Protein AF-A0A1T2KUX7-F1 (afdb_monomer_lite)

InterPro domains:
  IPR013651 ATP-grasp fold, RimK-type [PF08443] (97-162)

Structure (mmCIF, N/CA/C/O backbone):
data_AF-A0A1T2KUX7-F1
#
_entry.id   AF-A0A1T2KUX7-F1
#
loop_
_atom_site.group_PDB
_atom_site.id
_atom_site.type_symbol
_atom_site.label_atom_id
_atom_site.label_alt_id
_atom_site.label_comp_id
_atom_site.label_asym_id
_atom_site.label_entity_id
_atom_site.label_seq_id
_atom_site.pdbx_PDB_ins_code
_atom_site.Cartn_x
_atom_site.Cartn_y
_atom_site.Cartn_z
_atom_site.occupancy
_atom_site.B_iso_or_equiv
_atom_site.auth_seq_id
_atom_site.auth_comp_id
_atom_site.auth_asym_id
_atom_site.auth_atom_id
_atom_site.pdbx_PDB_model_num
ATOM 1 N N . MET A 1 1 ? -21.093 19.894 3.435 1.00 68.00 1 MET A N 1
ATOM 2 C CA . MET A 1 1 ? -22.045 18.766 3.370 1.00 68.00 1 MET A CA 1
ATOM 3 C C . MET A 1 1 ? -22.660 18.600 4.750 1.00 68.00 1 MET A C 1
ATOM 5 O O . MET A 1 1 ? -21.937 18.786 5.720 1.00 68.00 1 MET A O 1
ATOM 9 N N . LEU A 1 2 ? -23.963 18.332 4.843 1.00 80.50 2 LEU A N 1
ATOM 10 C CA . LEU A 1 2 ? -24.626 17.950 6.093 1.00 80.50 2 LEU A CA 1
ATOM 11 C C . LEU A 1 2 ? -24.967 16.465 5.979 1.00 80.50 2 LEU A C 1
ATOM 13 O O . LEU A 1 2 ? -25.582 16.066 4.994 1.00 80.50 2 LEU A O 1
ATOM 17 N N . GLU A 1 3 ? -24.554 15.663 6.953 1.00 81.44 3 GLU A N 1
ATOM 18 C CA . GLU A 1 3 ? -24.745 14.212 6.943 1.00 81.44 3 GLU A CA 1
ATOM 19 C C . GLU A 1 3 ? -25.231 13.706 8.304 1.00 81.44 3 GLU A C 1
ATOM 21 O O . GLU A 1 3 ? -25.057 14.363 9.334 1.00 81.44 3 GLU A O 1
ATOM 26 N N . LYS A 1 4 ? -25.875 12.536 8.306 1.00 83.00 4 LYS A N 1
ATOM 27 C CA . LYS A 1 4 ? -26.352 11.894 9.532 1.00 83.00 4 LYS A CA 1
ATOM 28 C C . LYS A 1 4 ? -25.163 11.310 10.296 1.00 83.00 4 LYS A C 1
ATOM 30 O O . LYS A 1 4 ? -24.374 10.564 9.727 1.00 83.00 4 LYS A O 1
ATOM 35 N N . HIS A 1 5 ? -25.079 11.590 11.596 1.00 84.50 5 HIS A N 1
ATOM 36 C CA . HIS A 1 5 ? -24.081 10.960 12.458 1.00 84.50 5 HIS A CA 1
ATOM 37 C C . HIS A 1 5 ? -24.360 9.456 12.612 1.00 84.50 5 HIS A C 1
ATOM 39 O O . HIS A 1 5 ? -25.497 9.059 12.886 1.00 84.50 5 HIS A O 1
ATOM 45 N N . PHE A 1 6 ? -23.324 8.632 12.448 1.00 87.62 6 PHE A N 1
ATOM 46 C CA . PHE A 1 6 ? -23.374 7.187 12.656 1.00 87.62 6 PHE A CA 1
ATOM 47 C C . PHE A 1 6 ? -22.297 6.781 13.660 1.00 87.62 6 PHE A C 1
ATOM 49 O O . PHE A 1 6 ? -21.118 7.082 13.473 1.00 87.62 6 PHE A O 1
ATOM 56 N N . GLU A 1 7 ? -22.707 6.097 14.725 1.00 86.94 7 GLU A N 1
ATOM 57 C CA . GLU A 1 7 ? -21.797 5.633 15.768 1.00 86.94 7 GLU A CA 1
ATOM 58 C C . GLU A 1 7 ? -21.085 4.343 15.350 1.00 86.94 7 GLU A C 1
ATOM 60 O O . GLU A 1 7 ? -21.716 3.354 14.970 1.00 86.94 7 GLU A O 1
ATOM 65 N N . GLY A 1 8 ? -19.760 4.327 15.476 1.00 89.56 8 GLY A N 1
ATOM 66 C CA . GLY A 1 8 ? -18.944 3.148 15.219 1.00 89.56 8 GLY A CA 1
ATOM 67 C C . GLY A 1 8 ? -17.465 3.485 15.089 1.00 89.56 8 GLY A C 1
ATOM 68 O O . GLY A 1 8 ? -17.042 4.627 15.272 1.00 89.56 8 GLY A O 1
ATOM 69 N N . ILE A 1 9 ? -16.679 2.468 14.763 1.00 90.19 9 ILE A N 1
ATOM 70 C CA . ILE A 1 9 ? -15.256 2.580 14.469 1.00 90.19 9 ILE A CA 1
ATOM 71 C C . ILE A 1 9 ? -15.096 2.758 12.958 1.00 90.19 9 ILE A C 1
ATOM 73 O O . ILE A 1 9 ? -15.784 2.118 12.163 1.00 90.19 9 ILE A O 1
ATOM 77 N N . SER A 1 10 ? -14.191 3.652 12.558 1.00 92.62 10 SER A N 1
ATOM 78 C CA . SER A 1 10 ? -13.888 3.896 11.149 1.00 92.62 10 SER A CA 1
ATOM 79 C C . SER A 1 10 ? -12.835 2.907 10.652 1.00 92.62 10 SER A C 1
ATOM 81 O O . SER A 1 10 ? -11.723 2.836 11.184 1.00 92.62 10 SER A O 1
ATOM 83 N N . TYR A 1 11 ? -13.170 2.180 9.594 1.00 95.19 11 TYR A N 1
ATOM 84 C CA . TYR A 1 11 ? -12.281 1.278 8.877 1.00 95.19 11 TYR A CA 1
ATOM 85 C C . TYR A 1 11 ? -12.141 1.736 7.430 1.00 95.19 11 TYR A C 1
ATOM 87 O O . TYR A 1 11 ? -13.099 2.202 6.822 1.00 95.19 11 TYR A O 1
ATOM 95 N N . ARG A 1 12 ? -10.949 1.563 6.860 1.00 94.94 12 ARG A N 1
ATOM 96 C CA . ARG A 1 12 ? -10.700 1.702 5.424 1.00 94.94 12 ARG A CA 1
ATOM 97 C C . ARG A 1 12 ? -10.407 0.332 4.837 1.00 94.94 12 ARG A C 1
ATOM 99 O O . ARG A 1 12 ? -9.369 -0.254 5.151 1.00 94.94 12 ARG A O 1
ATOM 106 N N . LEU A 1 13 ? -11.309 -0.145 3.989 1.00 96.00 13 LEU A N 1
ATOM 107 C CA . LEU A 1 13 ? -11.164 -1.366 3.208 1.00 96.00 13 LEU A CA 1
ATOM 108 C C . LEU A 1 13 ? -10.647 -0.978 1.822 1.00 96.00 13 LEU A C 1
ATOM 110 O O . LEU A 1 13 ? -11.320 -0.276 1.073 1.00 96.00 13 LEU A O 1
ATOM 114 N N . THR A 1 14 ? -9.430 -1.394 1.487 1.00 94.00 14 THR A N 1
ATOM 115 C CA . THR A 1 14 ? -8.838 -1.161 0.168 1.00 94.00 14 THR A CA 1
ATOM 116 C C . THR A 1 14 ? -9.080 -2.373 -0.710 1.00 94.00 14 THR A C 1
ATOM 118 O O . THR A 1 14 ? -8.559 -3.453 -0.425 1.00 94.00 14 THR A O 1
ATOM 121 N N . VAL A 1 15 ? -9.836 -2.180 -1.782 1.00 93.44 15 VAL A N 1
ATOM 122 C CA . VAL A 1 15 ? -10.096 -3.185 -2.812 1.00 93.44 15 VAL A CA 1
ATOM 123 C C . VAL A 1 15 ? -9.183 -2.924 -4.003 1.00 93.44 15 VAL A C 1
ATOM 125 O O . VAL A 1 15 ? -8.968 -1.771 -4.375 1.00 93.44 15 VAL A O 1
ATOM 128 N N . CYS A 1 16 ? -8.641 -3.989 -4.585 1.00 89.75 16 CYS A N 1
ATOM 129 C CA . CYS A 1 16 ? -7.943 -3.962 -5.863 1.00 89.75 16 CYS A CA 1
ATOM 130 C C . CYS A 1 16 ? -8.326 -5.200 -6.679 1.00 89.75 16 CYS A C 1
ATOM 132 O O . CYS A 1 16 ? -8.304 -6.308 -6.144 1.00 89.75 16 CYS A O 1
ATOM 134 N N . ASN A 1 17 ? -8.677 -5.013 -7.953 1.00 87.75 17 ASN A N 1
ATOM 135 C CA . ASN A 1 17 ? -9.047 -6.068 -8.899 1.00 87.75 17 ASN A CA 1
ATOM 136 C C . ASN A 1 17 ? -10.089 -7.050 -8.337 1.00 87.75 17 ASN A C 1
ATOM 138 O O . ASN A 1 17 ? -9.973 -8.262 -8.492 1.00 87.75 17 ASN A O 1
ATOM 142 N N . GLY A 1 18 ? -11.109 -6.522 -7.653 1.00 90.25 18 GLY A N 1
ATOM 143 C CA . GLY A 1 18 ? -12.186 -7.333 -7.077 1.00 90.25 18 GLY A CA 1
ATOM 144 C C . GLY A 1 18 ? -11.818 -8.095 -5.799 1.00 90.25 18 GLY A C 1
ATOM 145 O O . GLY A 1 18 ? -12.639 -8.856 -5.300 1.00 90.25 18 GLY A O 1
ATOM 146 N N . GLU A 1 19 ? -10.633 -7.873 -5.227 1.00 91.25 19 GLU A N 1
ATOM 147 C CA . GLU A 1 19 ? -10.197 -8.491 -3.972 1.00 91.25 19 GLU A CA 1
ATOM 148 C C . GLU A 1 19 ? -9.914 -7.449 -2.888 1.00 91.25 19 GLU A C 1
ATOM 150 O O . GLU A 1 19 ? -9.452 -6.339 -3.157 1.00 91.25 19 GLU A O 1
ATOM 155 N N . LEU A 1 20 ? -10.109 -7.823 -1.622 1.00 92.56 20 LEU A N 1
ATOM 156 C CA . LEU A 1 20 ? -9.685 -6.999 -0.491 1.00 92.56 20 LEU A CA 1
ATOM 157 C C . LEU A 1 20 ? -8.162 -7.078 -0.318 1.00 92.56 20 LEU A C 1
ATOM 159 O O . LEU A 1 20 ? -7.624 -8.058 0.198 1.00 92.56 20 LEU A O 1
ATOM 163 N N . ALA A 1 21 ? -7.462 -6.018 -0.712 1.00 89.50 21 ALA A N 1
ATOM 164 C CA . ALA A 1 21 ? -6.008 -5.917 -0.629 1.00 89.50 21 ALA A CA 1
ATOM 165 C C . ALA A 1 21 ? -5.515 -5.539 0.778 1.00 89.50 21 ALA A C 1
ATOM 167 O O . ALA A 1 21 ? -4.432 -5.954 1.210 1.00 89.50 21 ALA A O 1
ATOM 168 N N . ASN A 1 22 ? -6.277 -4.710 1.496 1.00 90.25 22 ASN A N 1
ATOM 169 C CA . ASN A 1 22 ? -5.909 -4.238 2.826 1.00 90.25 22 ASN A CA 1
ATOM 170 C C . ASN A 1 22 ? -7.134 -3.785 3.621 1.00 90.25 22 ASN A C 1
ATOM 172 O O . ASN A 1 22 ? -8.100 -3.293 3.048 1.00 90.25 22 ASN A O 1
ATOM 176 N N . CYS A 1 23 ? -7.054 -3.866 4.945 1.00 93.38 23 CYS A N 1
ATOM 177 C CA . CYS A 1 23 ? -8.016 -3.230 5.831 1.00 93.38 23 CYS A CA 1
ATOM 178 C C . CYS A 1 23 ? -7.283 -2.564 6.987 1.00 93.38 23 CYS A C 1
ATOM 180 O O . CYS A 1 23 ? -6.384 -3.151 7.599 1.00 93.38 23 CYS A O 1
ATOM 182 N N . THR A 1 24 ? -7.659 -1.327 7.282 1.00 92.50 24 THR A N 1
ATOM 183 C CA . THR A 1 24 ? -7.087 -0.577 8.396 1.00 92.50 24 THR A CA 1
ATOM 184 C C . THR A 1 24 ? -8.167 0.032 9.260 1.00 92.50 24 THR A C 1
ATOM 186 O O . THR A 1 24 ? -9.054 0.705 8.744 1.00 92.50 24 THR A O 1
ATOM 189 N N . MET A 1 25 ? -8.039 -0.140 10.566 1.00 92.62 25 MET A N 1
ATOM 190 C CA . MET A 1 25 ? -8.823 0.553 11.577 1.00 92.62 25 MET A CA 1
ATOM 191 C C . MET A 1 25 ? -8.187 1.913 11.880 1.00 92.62 25 MET A C 1
ATOM 193 O O . MET A 1 25 ? -6.975 1.995 12.108 1.00 92.62 25 MET A O 1
ATOM 197 N N . LYS A 1 26 ? -8.988 2.979 11.889 1.00 88.69 26 LYS A N 1
ATOM 198 C CA . LYS A 1 26 ? -8.564 4.331 12.271 1.00 88.69 26 LYS A CA 1
ATOM 199 C C . LYS A 1 26 ? -9.035 4.605 13.697 1.00 88.69 26 LYS A C 1
ATOM 201 O O . LYS A 1 26 ? -10.231 4.747 13.942 1.00 88.69 26 LYS A O 1
ATOM 206 N N . LEU A 1 27 ? -8.091 4.695 14.625 1.00 84.69 27 LEU A N 1
ATOM 207 C CA . LEU A 1 27 ? -8.357 5.090 16.004 1.00 84.69 27 LEU A CA 1
ATOM 208 C C . LEU A 1 27 ? -8.040 6.577 16.196 1.00 84.69 27 LEU A C 1
ATOM 210 O O . LEU A 1 27 ? -7.062 7.075 15.623 1.00 84.69 27 LEU A O 1
ATOM 214 N N . PRO A 1 28 ? -8.823 7.296 17.019 1.00 86.75 28 PRO A N 1
ATOM 215 C CA . PRO A 1 28 ? -8.430 8.624 17.469 1.00 86.75 28 PRO A CA 1
ATOM 216 C C . PRO A 1 28 ? -7.136 8.557 18.282 1.00 86.75 28 PRO A C 1
ATOM 218 O O . PRO A 1 28 ? -6.696 7.484 18.694 1.00 86.75 28 PRO A O 1
ATOM 221 N N . ALA A 1 29 ? -6.510 9.707 18.517 1.00 87.94 29 ALA A N 1
ATOM 222 C CA . ALA A 1 29 ? -5.417 9.773 19.479 1.00 87.94 29 ALA A CA 1
ATOM 223 C C . ALA A 1 29 ? -5.924 9.345 20.860 1.00 87.94 29 ALA A C 1
ATOM 225 O O . ALA A 1 29 ? -7.016 9.740 21.276 1.00 87.94 29 ALA A O 1
ATOM 226 N N . GLY A 1 30 ? -5.141 8.534 21.559 1.00 90.00 30 GLY A N 1
ATOM 227 C CA . GLY A 1 30 ? -5.543 7.935 22.822 1.00 90.00 30 GLY A CA 1
ATOM 228 C C . GLY A 1 30 ? -4.556 6.879 23.294 1.00 90.00 30 GLY A C 1
ATOM 229 O O . GLY A 1 30 ? -3.625 6.516 22.570 1.00 90.00 30 GLY A O 1
ATOM 230 N N . VAL A 1 31 ? -4.797 6.382 24.500 1.00 91.62 31 VAL A N 1
ATOM 231 C CA . VAL A 1 31 ? -3.933 5.420 25.190 1.00 91.62 31 VAL A CA 1
ATOM 232 C C . VAL A 1 31 ? -4.693 4.139 25.500 1.00 91.62 31 VAL A C 1
ATOM 234 O O . VAL A 1 31 ? -5.894 4.178 25.750 1.00 91.62 31 VAL A O 1
ATOM 237 N N . THR A 1 32 ? -3.997 3.006 25.502 1.00 91.69 32 THR A N 1
ATOM 238 C CA . THR A 1 32 ? -4.561 1.726 25.949 1.00 91.69 32 THR A CA 1
ATOM 239 C C . THR A 1 32 ? -4.123 1.470 27.383 1.00 91.69 32 THR A C 1
ATOM 241 O O . THR A 1 32 ? -2.936 1.584 27.688 1.00 91.69 32 THR A O 1
ATOM 244 N N . GLY A 1 33 ? -5.074 1.146 28.256 1.00 94.44 33 GLY A N 1
ATOM 245 C CA . GLY A 1 33 ? -4.801 0.790 29.640 1.00 94.44 33 GLY A CA 1
ATOM 246 C C . GLY A 1 33 ? -3.945 -0.462 29.753 1.00 94.44 33 GLY A C 1
ATOM 247 O O . GLY A 1 33 ? -4.096 -1.418 28.994 1.00 94.44 33 GLY A O 1
ATOM 248 N N . ASP A 1 34 ? -3.057 -0.471 30.735 1.00 95.12 34 ASP A N 1
ATOM 249 C CA . ASP A 1 34 ? -2.269 -1.642 31.113 1.00 95.12 34 ASP A CA 1
ATOM 250 C C . ASP A 1 34 ? -2.604 -2.143 32.528 1.00 95.12 34 ASP A C 1
ATOM 252 O O . ASP A 1 34 ? -1.944 -3.051 33.043 1.00 95.12 34 ASP A O 1
ATOM 256 N N . GLY A 1 35 ? -3.634 -1.555 33.152 1.00 95.69 35 GLY A N 1
ATOM 257 C CA . GLY A 1 35 ? -4.072 -1.839 34.517 1.00 95.69 35 GLY A CA 1
ATOM 258 C C . GLY A 1 35 ? -3.114 -1.352 35.608 1.00 95.69 35 GLY A C 1
ATOM 259 O O . GLY A 1 35 ? -3.298 -1.719 36.767 1.00 95.69 35 GLY A O 1
ATOM 260 N N . LYS A 1 36 ? -2.070 -0.582 35.269 1.00 96.56 36 LYS A N 1
ATOM 261 C CA . LYS A 1 36 ? -1.016 -0.171 36.214 1.00 96.56 36 LYS A CA 1
ATOM 262 C C . LYS A 1 36 ? -0.751 1.327 36.205 1.00 96.56 36 LYS A C 1
ATOM 264 O O . LYS A 1 36 ? -0.558 1.908 37.271 1.00 96.56 36 LYS A O 1
ATOM 269 N N . HIS A 1 37 ? -0.708 1.940 35.029 1.00 97.88 37 HIS A N 1
ATOM 270 C CA . HIS A 1 37 ? -0.352 3.344 34.869 1.00 97.88 37 HIS A CA 1
ATOM 271 C C . HIS A 1 37 ? -1.587 4.235 34.746 1.00 97.88 37 HIS A C 1
ATOM 273 O O . HIS A 1 37 ? -2.611 3.849 34.178 1.00 97.88 37 HIS A O 1
ATOM 279 N N . THR A 1 38 ? -1.474 5.467 35.243 1.00 97.94 38 THR A N 1
ATOM 280 C CA . THR A 1 38 ? -2.506 6.483 35.018 1.00 97.94 38 THR A CA 1
ATOM 281 C C . THR A 1 38 ? -2.535 6.912 33.553 1.00 97.94 38 THR A C 1
ATOM 283 O O . THR A 1 38 ? -1.534 6.804 32.840 1.00 97.94 38 THR A O 1
ATOM 286 N N . ILE A 1 39 ? -3.649 7.481 33.093 1.00 96.00 39 ILE A N 1
ATOM 287 C CA . ILE A 1 39 ? -3.762 8.037 31.733 1.00 96.00 39 ILE A CA 1
ATOM 288 C C . ILE A 1 39 ? -2.631 9.037 31.450 1.00 96.00 39 ILE A C 1
ATOM 290 O O . ILE A 1 39 ? -2.014 8.989 30.387 1.00 96.00 39 ILE A O 1
ATOM 294 N N . ARG A 1 40 ? -2.293 9.903 32.412 1.00 96.19 40 ARG A N 1
ATOM 295 C CA . ARG A 1 40 ? -1.162 10.840 32.312 1.00 96.19 40 ARG A CA 1
ATOM 296 C C . ARG A 1 40 ? 0.173 10.132 32.087 1.00 96.19 40 ARG A C 1
ATOM 298 O O . ARG A 1 40 ? 0.967 10.584 31.262 1.00 96.19 40 ARG A O 1
ATOM 305 N N . GLN A 1 41 ? 0.422 9.043 32.808 1.00 96.19 41 GLN A N 1
ATOM 306 C CA . GLN A 1 41 ? 1.640 8.247 32.660 1.00 96.19 41 GLN A CA 1
ATOM 307 C C . GLN A 1 41 ? 1.673 7.522 31.310 1.00 96.19 41 GLN A C 1
ATOM 309 O O . GLN A 1 41 ? 2.692 7.579 30.626 1.00 96.19 41 GLN A O 1
ATOM 314 N N . LEU A 1 42 ? 0.557 6.926 30.880 1.00 94.44 42 LEU A N 1
ATOM 315 C CA . LEU A 1 42 ? 0.437 6.273 29.573 1.00 94.44 42 LEU A CA 1
ATOM 316 C C . LEU A 1 42 ? 0.701 7.253 28.420 1.00 94.44 42 LEU A C 1
ATOM 318 O O . LEU A 1 42 ? 1.437 6.926 27.491 1.00 94.44 42 LEU A O 1
ATOM 322 N N . VAL A 1 43 ? 0.179 8.482 28.506 1.00 92.00 43 VAL A N 1
ATOM 323 C CA . VAL A 1 43 ? 0.449 9.539 27.514 1.00 92.00 43 VAL A CA 1
ATOM 324 C C . VAL A 1 43 ? 1.937 9.893 27.473 1.00 92.00 43 VAL A C 1
ATOM 326 O O . VAL A 1 43 ? 2.503 10.054 26.392 1.00 92.00 43 VAL A O 1
ATOM 329 N N . ALA A 1 44 ? 2.595 9.999 28.631 1.00 90.25 44 ALA A N 1
ATOM 330 C CA . ALA A 1 44 ? 4.028 10.282 28.694 1.00 90.25 44 ALA A CA 1
ATOM 331 C C . ALA A 1 44 ? 4.872 9.142 28.096 1.00 90.25 44 ALA A C 1
ATOM 333 O O . ALA A 1 44 ? 5.824 9.411 27.361 1.00 90.25 44 ALA A O 1
ATOM 334 N N . LEU A 1 45 ? 4.508 7.884 28.367 1.00 89.50 45 LEU A N 1
ATOM 335 C CA . LEU A 1 45 ? 5.161 6.704 27.792 1.00 89.50 45 LEU A CA 1
ATOM 336 C C . LEU A 1 45 ? 5.053 6.699 26.264 1.00 89.50 45 LEU A C 1
ATOM 338 O O . LEU A 1 45 ? 6.071 6.595 25.579 1.00 89.50 45 LEU A O 1
ATOM 342 N N . GLU A 1 46 ? 3.848 6.903 25.734 1.00 85.19 46 GLU A N 1
ATOM 343 C CA . GLU A 1 46 ? 3.609 6.956 24.292 1.00 85.19 46 GLU A CA 1
ATOM 344 C C . GLU A 1 46 ? 4.376 8.103 23.617 1.00 85.19 46 GLU A C 1
ATOM 346 O O . GLU A 1 46 ? 4.965 7.934 22.546 1.00 85.19 46 GLU A O 1
ATOM 351 N N . ARG A 1 47 ? 4.425 9.274 24.261 1.00 83.06 47 ARG A N 1
ATOM 352 C CA . ARG A 1 47 ? 5.171 10.431 23.757 1.00 83.06 47 ARG A CA 1
ATOM 353 C C . ARG A 1 47 ? 6.672 10.153 23.675 1.00 83.06 47 ARG A C 1
ATOM 355 O O . ARG A 1 47 ? 7.298 10.487 22.668 1.00 83.06 47 ARG A O 1
ATOM 362 N N . ASN A 1 48 ? 7.236 9.533 24.710 1.00 83.25 48 ASN A N 1
ATOM 363 C CA . ASN A 1 48 ? 8.650 9.161 24.745 1.00 83.25 48 ASN A CA 1
ATOM 364 C C . ASN A 1 48 ? 8.983 8.132 23.657 1.00 83.25 48 ASN A C 1
ATOM 366 O O . ASN A 1 48 ? 9.995 8.261 22.967 1.00 83.25 48 ASN A O 1
ATOM 370 N N . GLU A 1 49 ? 8.119 7.136 23.458 1.00 79.12 49 GLU A N 1
ATOM 371 C CA . GLU A 1 49 ? 8.288 6.134 22.404 1.00 79.12 49 GLU A CA 1
ATOM 372 C C . GLU A 1 49 ? 8.240 6.763 21.002 1.00 79.12 49 GLU A C 1
ATOM 374 O O . GLU A 1 49 ? 9.090 6.475 20.151 1.00 79.12 49 GLU A O 1
ATOM 379 N N . ALA A 1 50 ? 7.294 7.676 20.767 1.00 72.75 50 ALA A N 1
ATOM 380 C CA . ALA A 1 50 ? 7.176 8.397 19.504 1.00 72.75 50 ALA A CA 1
ATOM 381 C C . ALA A 1 50 ? 8.416 9.261 19.211 1.00 72.75 50 ALA A C 1
ATOM 383 O O . ALA A 1 50 ? 8.892 9.285 18.077 1.00 72.75 50 ALA A O 1
ATOM 384 N N . GLN A 1 51 ? 8.975 9.922 20.229 1.00 72.81 51 GLN A N 1
ATOM 385 C CA . GLN A 1 51 ? 10.158 10.777 20.093 1.00 72.81 51 GLN A CA 1
ATOM 386 C C . GLN A 1 51 ? 11.450 9.980 19.832 1.00 72.81 51 GLN A C 1
ATOM 388 O O . GLN A 1 51 ? 12.333 10.451 19.114 1.00 72.81 51 GLN A O 1
ATOM 393 N N . ASN A 1 52 ? 11.553 8.756 20.356 1.00 69.31 52 ASN A N 1
ATOM 394 C CA . ASN A 1 52 ? 12.712 7.882 20.149 1.00 69.31 52 ASN A CA 1
ATOM 395 C C . ASN A 1 52 ? 12.732 7.215 18.761 1.00 69.31 52 ASN A C 1
ATOM 397 O O . ASN A 1 52 ? 13.795 6.835 18.259 1.00 69.31 52 ASN A O 1
ATOM 401 N N . ASN A 1 53 ? 11.580 7.104 18.097 1.00 66.12 53 ASN A N 1
ATOM 402 C CA . ASN A 1 53 ? 11.469 6.515 16.767 1.00 66.12 53 ASN A CA 1
ATOM 403 C C . ASN A 1 53 ? 11.862 7.512 15.656 1.00 66.12 53 ASN A C 1
ATOM 405 O O . ASN A 1 53 ? 11.016 8.039 14.935 1.00 66.12 53 ASN A O 1
ATOM 409 N N . LYS A 1 54 ? 13.176 7.685 15.427 1.00 49.75 54 LYS A N 1
ATOM 410 C CA . LYS A 1 54 ? 13.767 8.509 14.338 1.00 49.75 54 LYS A CA 1
ATOM 411 C C . LYS A 1 54 ? 13.287 8.163 12.911 1.00 49.75 54 LYS A C 1
ATOM 413 O O . LYS A 1 54 ? 13.548 8.915 11.984 1.00 49.75 54 LYS A O 1
ATOM 418 N N . ARG A 1 55 ? 12.606 7.027 12.707 1.00 51.00 55 ARG A N 1
ATOM 419 C CA . ARG A 1 55 ? 12.057 6.590 11.404 1.00 51.00 55 ARG A CA 1
ATOM 420 C C . ARG A 1 55 ? 10.670 7.151 11.086 1.00 51.00 55 ARG A C 1
ATOM 422 O O . ARG A 1 55 ? 10.219 7.017 9.951 1.00 51.00 55 ARG A O 1
ATOM 429 N N . LEU A 1 56 ? 9.994 7.783 12.043 1.00 48.72 56 LEU A N 1
ATOM 430 C CA . LEU A 1 56 ? 8.722 8.467 11.813 1.00 48.72 56 LEU A CA 1
ATOM 431 C C . LEU A 1 56 ? 8.975 9.888 11.283 1.00 48.72 56 LEU A C 1
ATOM 433 O O . LEU A 1 56 ? 8.515 10.863 11.862 1.00 48.72 56 LEU A O 1
ATOM 437 N N . HIS A 1 57 ? 9.664 10.016 10.144 1.00 41.84 57 HIS A N 1
ATOM 438 C CA . HIS A 1 57 ? 9.671 11.247 9.338 1.00 41.84 57 HIS A CA 1
ATOM 439 C C . HIS A 1 57 ? 8.316 11.449 8.626 1.00 41.84 57 HIS A C 1
ATOM 441 O O . HIS A 1 57 ? 8.256 11.758 7.440 1.00 41.84 57 HIS A O 1
ATOM 447 N N . ALA A 1 58 ? 7.206 11.228 9.334 1.00 44.19 58 ALA A N 1
ATOM 448 C CA . ALA A 1 58 ? 5.917 11.736 8.898 1.00 44.19 58 ALA A CA 1
ATOM 449 C C . ALA A 1 58 ? 5.874 13.217 9.310 1.00 44.19 58 ALA A C 1
ATOM 451 O O . ALA A 1 58 ? 6.111 13.498 10.488 1.00 44.19 58 ALA A O 1
ATOM 452 N N . PRO A 1 59 ? 5.614 14.158 8.386 1.00 43.25 59 PRO A N 1
ATOM 453 C CA . PRO A 1 59 ? 5.464 15.558 8.750 1.00 43.25 59 PRO A CA 1
ATOM 454 C C . PRO A 1 59 ? 4.379 15.676 9.831 1.00 43.25 59 PRO A C 1
ATOM 456 O O . PRO A 1 59 ? 3.293 15.120 9.677 1.00 43.25 59 PRO A O 1
ATOM 459 N N . GLU A 1 60 ? 4.707 16.347 10.937 1.00 50.34 60 GLU A N 1
ATOM 460 C CA . GLU A 1 60 ? 3.753 16.870 11.928 1.00 50.34 60 GLU A CA 1
ATOM 461 C C . GLU A 1 60 ? 2.701 15.885 12.467 1.00 50.34 60 GLU A C 1
ATOM 463 O O . GLU A 1 60 ? 1.513 16.199 12.568 1.00 50.34 60 GLU A O 1
ATOM 468 N N . ARG A 1 61 ? 3.105 14.681 12.886 1.00 56.31 61 ARG A N 1
ATOM 469 C CA . ARG A 1 61 ? 2.217 13.885 13.744 1.00 56.31 61 ARG A CA 1
ATOM 470 C C . ARG A 1 61 ? 2.138 14.568 15.111 1.00 56.31 61 ARG A C 1
ATOM 472 O O . ARG A 1 61 ? 3.108 14.536 15.868 1.00 56.31 61 ARG A O 1
ATOM 479 N N . GLN A 1 62 ? 1.010 15.209 15.419 1.00 63.28 62 GLN A N 1
ATOM 480 C CA . GLN A 1 62 ? 0.793 15.802 16.736 1.00 63.28 62 GLN A CA 1
ATOM 481 C C . GLN A 1 62 ? 0.886 14.693 17.789 1.00 63.28 62 GLN A C 1
ATOM 483 O O . GLN A 1 62 ? 0.172 13.691 17.723 1.00 63.28 62 GLN A O 1
ATOM 488 N N . LEU A 1 63 ? 1.822 14.844 18.727 1.00 73.06 63 LEU A N 1
ATOM 489 C CA . LEU A 1 63 ? 1.990 13.899 19.825 1.00 73.06 63 LEU A CA 1
ATOM 490 C C . LEU A 1 63 ? 0.743 13.934 20.706 1.00 73.06 63 LEU A C 1
ATOM 492 O O . LEU A 1 63 ? 0.187 15.004 20.956 1.00 73.06 63 LEU A O 1
ATOM 496 N N . VAL A 1 64 ? 0.331 12.765 21.195 1.00 78.94 64 VAL A N 1
ATOM 497 C CA . VAL A 1 64 ? -0.798 12.657 22.118 1.00 78.94 64 VAL A CA 1
ATOM 498 C C . VAL A 1 64 ? -0.530 13.534 23.344 1.00 78.94 64 VAL A C 1
ATOM 500 O O . VAL A 1 64 ? 0.551 13.500 23.937 1.00 78.94 64 VAL A O 1
ATOM 503 N N . SER A 1 65 ? -1.512 14.352 23.711 1.00 85.44 65 SER A N 1
ATOM 504 C CA . SER A 1 65 ? -1.443 15.258 24.855 1.00 85.44 65 SER A CA 1
ATOM 505 C C . SER A 1 65 ? -2.789 15.338 25.558 1.00 85.44 65 SER A C 1
ATOM 507 O O . SER A 1 65 ? -3.834 15.192 24.929 1.00 85.44 65 SER A O 1
ATOM 509 N N . ILE A 1 66 ? -2.754 15.621 26.859 1.00 89.38 66 ILE A N 1
ATOM 510 C CA . ILE A 1 66 ? -3.951 15.928 27.639 1.00 89.38 66 ILE A CA 1
ATOM 511 C C . ILE A 1 66 ? -4.178 17.437 27.537 1.00 89.38 66 ILE A C 1
ATOM 513 O O . ILE A 1 66 ? -3.521 18.209 28.230 1.00 89.38 66 ILE A O 1
ATOM 517 N N . ASP A 1 67 ? -5.048 17.843 26.617 1.00 90.25 67 ASP A N 1
ATOM 518 C CA . ASP A 1 67 ? -5.516 19.221 26.461 1.00 90.25 67 ASP A CA 1
ATOM 519 C C . ASP A 1 67 ? -6.999 19.351 26.839 1.00 90.25 67 ASP A C 1
ATOM 521 O O . ASP A 1 67 ? -7.623 18.393 27.295 1.00 90.25 67 ASP A O 1
ATOM 525 N N . THR A 1 68 ? -7.584 20.536 26.661 1.00 92.38 68 THR A N 1
ATOM 526 C CA . THR A 1 68 ? -8.975 20.816 27.052 1.00 92.38 68 THR A CA 1
ATOM 527 C C . THR A 1 68 ? -9.986 19.867 26.397 1.00 92.38 68 THR A C 1
ATOM 529 O O . THR A 1 68 ? -10.985 19.503 27.019 1.00 92.38 68 THR A O 1
ATOM 532 N N . GLU A 1 69 ? -9.732 19.429 25.159 1.00 91.25 69 GLU A N 1
ATOM 533 C CA . GLU A 1 69 ? -10.582 18.444 24.481 1.00 91.25 69 GLU A CA 1
ATOM 534 C C . GLU A 1 69 ? -10.477 17.081 25.172 1.00 91.25 69 GLU A C 1
ATOM 536 O O . GLU A 1 69 ? -11.500 16.484 25.514 1.00 91.25 69 GLU A O 1
ATOM 541 N N . ALA A 1 70 ? -9.252 16.618 25.434 1.00 91.44 70 ALA A N 1
ATOM 542 C CA . ALA A 1 70 ? -9.008 15.368 26.143 1.00 91.44 70 ALA A CA 1
ATOM 543 C C . ALA A 1 70 ? -9.656 15.373 27.536 1.00 91.44 70 ALA A C 1
ATOM 545 O O . ALA A 1 70 ? -10.326 14.412 27.906 1.00 91.44 70 ALA A O 1
ATOM 546 N N . GLU A 1 71 ? -9.535 16.466 28.292 1.00 93.56 71 GLU A N 1
ATOM 547 C CA . GLU A 1 71 ? -10.178 16.612 29.603 1.00 93.56 71 GLU A CA 1
ATOM 548 C C . GLU A 1 71 ? -11.706 16.523 29.521 1.00 93.56 71 GLU A C 1
ATOM 550 O O . GLU A 1 71 ? -12.331 15.871 30.362 1.00 93.56 71 GLU A O 1
ATOM 555 N N . GLY A 1 72 ? -12.319 17.129 28.500 1.00 92.81 72 GLY A N 1
ATOM 556 C CA . GLY A 1 72 ? -13.757 17.014 28.250 1.00 92.81 72 GLY A CA 1
ATOM 557 C C . GLY A 1 72 ? -14.179 15.577 27.925 1.00 92.81 72 GLY A C 1
ATOM 558 O O . GLY A 1 72 ? -15.151 15.065 28.485 1.00 92.81 72 GLY A O 1
ATOM 559 N N . ILE A 1 73 ? -13.409 14.898 27.074 1.00 92.00 73 ILE A N 1
ATOM 560 C CA . ILE A 1 73 ? -13.619 13.502 26.667 1.00 92.00 73 ILE A CA 1
ATOM 561 C C . ILE A 1 73 ? -13.493 12.545 27.861 1.00 92.00 73 ILE A C 1
ATOM 563 O O . ILE A 1 73 ? -14.336 11.655 28.010 1.00 92.00 73 ILE A O 1
ATOM 567 N N . LEU A 1 74 ? -12.499 12.739 28.729 1.00 94.56 74 LEU A N 1
ATOM 568 C CA . LEU A 1 74 ? -12.324 11.954 29.954 1.00 94.56 74 LEU A CA 1
ATOM 569 C C . LEU A 1 74 ? -13.480 12.187 30.928 1.00 94.56 74 LEU A C 1
ATOM 571 O O . LEU A 1 74 ? -14.108 11.227 31.377 1.00 94.56 74 LEU A O 1
ATOM 575 N N . ARG A 1 75 ? -13.843 13.452 31.168 1.00 94.81 75 ARG A N 1
ATOM 576 C CA . ARG A 1 75 ? -14.948 13.816 32.064 1.00 94.81 75 ARG A CA 1
ATOM 577 C C . ARG A 1 75 ? -16.279 13.226 31.607 1.00 94.81 75 ARG A C 1
ATOM 579 O O . ARG A 1 75 ? -17.027 12.719 32.436 1.00 94.81 75 ARG A O 1
ATOM 586 N N . SER A 1 76 ? -16.550 13.226 30.299 1.00 92.12 76 SER A N 1
ATOM 587 C CA . SER A 1 76 ? -17.762 12.612 29.730 1.00 92.12 76 SER A CA 1
ATOM 588 C C . SER A 1 76 ? -17.862 11.100 29.979 1.00 92.12 76 SER A C 1
ATOM 590 O O . SER A 1 76 ? -18.953 10.543 29.935 1.00 92.12 76 SER A O 1
ATOM 592 N N . ARG A 1 77 ? -16.731 10.445 30.272 1.00 91.44 77 ARG A N 1
ATOM 593 C CA . ARG A 1 77 ? -16.627 9.016 30.604 1.00 91.44 77 ARG A CA 1
ATOM 594 C C . ARG A 1 77 ? -16.469 8.758 32.105 1.00 91.44 77 ARG A C 1
ATOM 596 O O . ARG A 1 77 ?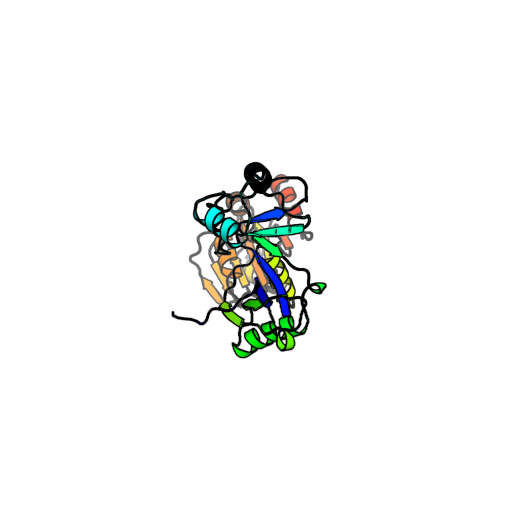 -16.221 7.623 32.492 1.00 91.44 77 ARG A O 1
ATOM 603 N N . GLY A 1 78 ? -16.572 9.790 32.946 1.00 94.69 78 GLY A N 1
ATOM 604 C CA . GLY A 1 78 ? -16.348 9.671 34.390 1.00 94.69 78 GLY A CA 1
ATOM 605 C C . GLY A 1 78 ? -14.887 9.415 34.778 1.00 94.69 78 GLY A C 1
ATOM 606 O O . GLY A 1 78 ? -14.628 8.928 35.873 1.00 94.69 78 GLY A O 1
ATOM 607 N N . LEU A 1 79 ? -13.936 9.728 33.893 1.00 95.62 79 LEU A N 1
ATOM 608 C CA . LEU A 1 79 ? -12.501 9.533 34.106 1.00 95.62 79 LEU A CA 1
ATOM 609 C C . LEU A 1 79 ? -11.785 10.871 34.337 1.00 95.62 79 LEU A C 1
ATOM 611 O O . LEU A 1 79 ? -12.252 11.936 33.923 1.00 95.62 79 LEU A O 1
ATOM 615 N N . SER A 1 80 ? -10.606 10.808 34.953 1.00 96.38 80 SER A N 1
ATOM 616 C CA . SER A 1 80 ? -9.646 11.911 35.044 1.00 96.38 80 SER A CA 1
ATOM 617 C C . SER A 1 80 ? -8.289 11.477 34.491 1.00 96.38 80 SER A C 1
ATOM 619 O O . SER A 1 80 ? -8.050 10.302 34.227 1.00 96.38 80 SER A O 1
ATOM 621 N N . SER A 1 81 ? -7.364 12.422 34.322 1.00 95.25 81 SER A N 1
ATOM 622 C CA . SER A 1 81 ? -5.994 12.112 33.886 1.00 95.25 81 SER A CA 1
ATOM 623 C C . SER A 1 81 ? -5.221 11.216 34.866 1.00 95.25 81 SER A C 1
ATOM 625 O O . SER A 1 81 ? -4.233 10.597 34.468 1.00 95.25 81 SER A O 1
ATOM 627 N N . ASP A 1 82 ? -5.691 11.109 36.109 1.00 96.94 82 ASP A N 1
ATOM 628 C CA . ASP A 1 82 ? -5.097 10.284 37.160 1.00 96.94 82 ASP A CA 1
ATOM 629 C C . ASP A 1 82 ? -5.804 8.923 37.316 1.00 96.94 82 ASP A C 1
ATOM 631 O O . ASP A 1 82 ? -5.378 8.093 38.115 1.00 96.94 82 ASP A O 1
ATOM 635 N N . SER A 1 83 ? -6.857 8.653 36.534 1.00 96.81 83 SER A N 1
ATOM 636 C CA . SER A 1 83 ? -7.477 7.327 36.464 1.00 96.81 83 SER A CA 1
ATOM 637 C C . SER A 1 83 ? -6.508 6.298 35.876 1.00 96.81 83 SER A C 1
ATOM 639 O O . SER A 1 83 ? -5.756 6.611 34.951 1.00 96.81 83 SER A O 1
ATOM 641 N N . ILE A 1 84 ? -6.563 5.063 36.382 1.00 97.25 84 ILE A N 1
ATOM 642 C CA . ILE A 1 84 ? -5.846 3.899 35.843 1.00 97.25 84 ILE A CA 1
ATOM 643 C C . ILE A 1 84 ? -6.856 3.085 35.028 1.00 97.25 84 ILE A C 1
ATOM 645 O O . ILE A 1 84 ? -7.759 2.501 35.628 1.00 97.25 84 ILE A O 1
ATOM 649 N N . PRO A 1 85 ? -6.775 3.074 33.686 1.00 94.94 85 PRO A N 1
ATOM 650 C CA . PRO A 1 85 ? -7.686 2.281 32.874 1.00 94.94 85 PRO A CA 1
ATOM 651 C C . PRO A 1 85 ? -7.357 0.791 32.983 1.00 94.94 85 PRO A C 1
ATOM 653 O O . PRO A 1 85 ? -6.183 0.408 33.065 1.00 94.94 85 PRO A O 1
ATOM 656 N N . ASP A 1 86 ? -8.395 -0.041 32.918 1.00 95.12 86 ASP A N 1
ATOM 657 C CA . ASP A 1 86 ? -8.242 -1.491 32.868 1.00 95.12 86 ASP A CA 1
ATOM 658 C C . ASP A 1 86 ? -7.380 -1.920 31.680 1.00 95.12 86 ASP A C 1
ATOM 660 O O . ASP A 1 86 ? -7.282 -1.242 30.650 1.00 95.12 86 ASP A O 1
ATOM 664 N N . ARG A 1 87 ? -6.740 -3.078 31.834 1.00 94.31 87 ARG A N 1
ATOM 665 C CA . ARG A 1 87 ? -5.873 -3.631 30.801 1.00 94.31 87 ARG A CA 1
ATOM 666 C C . ARG A 1 87 ? -6.641 -3.821 29.490 1.00 94.31 87 ARG A C 1
ATOM 668 O O . ARG A 1 87 ? -7.767 -4.308 29.493 1.00 94.31 87 ARG A O 1
ATOM 675 N N . ASP A 1 88 ? -6.002 -3.444 28.387 1.00 89.94 88 ASP A N 1
ATOM 676 C CA . ASP A 1 88 ? -6.502 -3.550 27.012 1.00 89.94 88 ASP A CA 1
ATOM 677 C C . ASP A 1 88 ? -7.715 -2.648 26.696 1.00 89.94 88 ASP A C 1
ATOM 679 O O . ASP A 1 88 ? -8.232 -2.664 25.576 1.00 89.94 88 ASP A O 1
ATOM 683 N N . VAL A 1 89 ? -8.124 -1.774 27.626 1.00 89.69 89 VAL A N 1
ATOM 684 C CA . VAL A 1 89 ? -9.173 -0.775 27.384 1.00 89.69 89 VAL A CA 1
ATOM 685 C C . VAL A 1 89 ? -8.582 0.462 26.714 1.00 89.69 89 VAL A C 1
ATOM 687 O O . VAL A 1 89 ? -7.742 1.163 27.279 1.00 89.69 89 VAL A O 1
ATOM 690 N N . PHE A 1 90 ? -9.044 0.761 25.500 1.00 89.62 90 PHE A N 1
ATOM 691 C CA . PHE A 1 90 ? -8.636 1.958 24.769 1.00 89.62 90 PHE A CA 1
ATOM 692 C C . PHE A 1 90 ? -9.403 3.203 25.239 1.00 89.62 90 PHE A C 1
ATOM 694 O O . PHE A 1 90 ? -10.633 3.254 25.185 1.00 89.62 90 PHE A O 1
ATOM 701 N N . ILE A 1 91 ? -8.667 4.239 25.642 1.00 91.38 91 ILE A N 1
ATOM 702 C CA . ILE A 1 91 ? -9.193 5.532 26.075 1.00 91.38 91 ILE A CA 1
ATOM 703 C C . ILE A 1 91 ? -8.883 6.594 25.013 1.00 91.38 91 ILE A C 1
ATOM 705 O O . ILE A 1 91 ? -7.723 7.000 24.869 1.00 91.38 91 ILE A O 1
ATOM 709 N N . PRO A 1 92 ? -9.893 7.089 24.273 1.00 90.25 92 PRO A N 1
ATOM 710 C CA . PRO A 1 92 ? -9.691 8.179 23.332 1.00 90.25 92 PRO A CA 1
ATOM 711 C C . PRO A 1 92 ? -9.415 9.484 24.087 1.00 90.25 92 PRO A C 1
ATOM 713 O O . PRO A 1 92 ? -10.005 9.747 25.132 1.00 90.25 92 PRO A O 1
ATOM 716 N N . LEU A 1 93 ? -8.546 10.318 23.523 1.00 89.62 93 LEU A N 1
ATOM 717 C CA . LEU A 1 93 ? -8.219 11.670 23.993 1.00 89.62 93 LEU A CA 1
ATOM 718 C C . LEU A 1 93 ? -8.534 12.739 22.935 1.00 89.62 93 LEU A C 1
ATOM 720 O O . LEU A 1 93 ? -8.410 13.930 23.200 1.00 89.62 93 LEU A O 1
ATOM 724 N N . LYS A 1 94 ? -8.966 12.315 21.743 1.00 87.50 94 LYS A N 1
ATOM 725 C CA . LYS A 1 94 ? -9.443 13.166 20.649 1.00 87.50 94 LYS A CA 1
ATOM 726 C C . LYS A 1 94 ? -10.743 12.626 20.074 1.00 87.50 94 LYS A C 1
ATOM 728 O O . LYS A 1 94 ? -10.952 11.414 20.047 1.00 87.50 94 LYS A O 1
ATOM 733 N N . GLY A 1 95 ? -11.604 13.514 19.582 1.00 79.31 95 GLY A N 1
ATOM 734 C CA . GLY A 1 95 ? -12.816 13.117 18.859 1.00 79.31 95 GLY A CA 1
ATOM 735 C C . GLY A 1 95 ? -12.543 12.705 17.409 1.00 79.31 95 GLY A C 1
ATOM 736 O O . GLY A 1 95 ? -13.285 11.916 16.831 1.00 79.31 95 GLY A O 1
ATOM 737 N N . LYS A 1 96 ? -11.465 13.226 16.810 1.00 78.81 96 LYS A N 1
ATOM 738 C CA . LYS A 1 96 ? -11.102 12.989 15.404 1.00 78.81 96 LYS A CA 1
ATOM 739 C C . LYS A 1 96 ? -10.095 11.845 15.268 1.00 78.81 96 LYS A C 1
ATOM 741 O O . LYS A 1 96 ? -9.185 11.711 16.082 1.00 78.81 96 LYS A O 1
ATOM 746 N N . THR A 1 97 ? -10.206 11.075 14.185 1.00 77.38 97 THR A N 1
ATOM 747 C CA . THR A 1 97 ? -9.333 9.923 13.875 1.00 77.38 97 THR A CA 1
ATOM 748 C C . THR A 1 97 ? -8.176 10.247 12.924 1.00 77.38 97 THR A C 1
ATOM 750 O O . THR A 1 97 ? -7.433 9.361 12.504 1.00 77.38 97 THR A O 1
ATOM 753 N N . ASN A 1 98 ? -7.995 11.524 12.580 1.00 71.31 98 ASN A N 1
ATOM 754 C CA . ASN A 1 98 ? -6.988 11.957 11.615 1.00 71.31 98 ASN A CA 1
ATOM 755 C C . ASN A 1 98 ? -5.567 11.808 12.178 1.00 71.31 98 ASN A C 1
ATOM 757 O O . ASN A 1 98 ? -5.301 12.158 13.327 1.00 71.31 98 ASN A O 1
ATOM 761 N N . ALA A 1 99 ? -4.626 11.359 11.341 1.00 67.88 99 ALA A N 1
ATOM 762 C CA . ALA A 1 99 ? -3.227 11.170 11.736 1.00 67.88 99 ALA A CA 1
ATOM 763 C C . ALA A 1 99 ? -2.547 12.475 12.195 1.00 67.88 99 ALA A C 1
ATOM 765 O O . ALA A 1 99 ? -1.716 12.439 13.099 1.00 67.88 99 ALA A O 1
ATOM 766 N N . THR A 1 100 ? -2.937 13.618 11.620 1.00 65.69 100 THR A N 1
ATOM 767 C CA . THR A 1 100 ? -2.465 14.953 12.028 1.00 65.69 100 THR A CA 1
ATOM 768 C C . THR A 1 100 ? -2.880 15.312 13.452 1.00 65.69 100 THR A C 1
ATOM 770 O O . THR A 1 100 ? -2.146 16.009 14.134 1.00 65.69 100 THR A O 1
ATOM 773 N N . ALA A 1 101 ? -4.004 14.773 13.935 1.00 64.88 101 ALA A N 1
ATOM 774 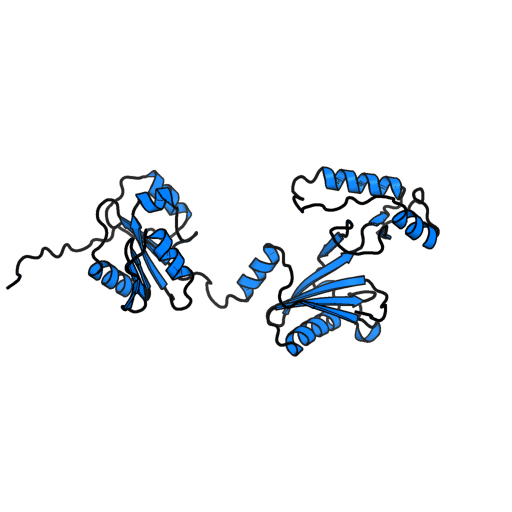C CA . ALA A 1 101 ? -4.470 14.924 15.312 1.00 64.88 101 ALA A CA 1
ATOM 775 C C . ALA A 1 101 ? -3.902 13.846 16.261 1.00 64.88 101 ALA A C 1
ATOM 777 O O . ALA A 1 101 ? -4.426 13.662 17.356 1.00 64.88 101 ALA A O 1
ATOM 778 N N . GLY A 1 102 ? -2.880 13.093 15.834 1.00 67.81 102 GLY A N 1
ATOM 779 C CA . GLY A 1 102 ? -2.278 12.002 16.610 1.00 67.81 102 GLY A CA 1
ATOM 780 C C . GLY A 1 102 ? -2.981 10.648 16.463 1.00 67.81 102 GLY A C 1
ATOM 781 O O . GLY A 1 102 ? -2.676 9.715 17.202 1.00 67.81 102 GLY A O 1
ATOM 782 N N . GLY A 1 103 ? -3.916 10.514 15.516 1.00 77.31 103 GLY A N 1
ATOM 783 C CA . GLY A 1 103 ? -4.623 9.260 15.252 1.00 77.31 103 GLY A CA 1
ATOM 784 C C . GLY A 1 103 ? -3.695 8.103 14.853 1.00 77.31 103 GLY A C 1
ATOM 785 O O . GLY A 1 103 ? -2.691 8.272 14.136 1.00 77.31 103 GLY A O 1
ATOM 786 N N . LYS A 1 104 ? -4.063 6.898 15.297 1.00 77.62 104 LYS A N 1
ATOM 787 C CA . LYS A 1 104 ? -3.370 5.644 14.978 1.00 77.62 104 LYS A CA 1
ATOM 788 C C . LYS A 1 104 ? -4.115 4.898 13.881 1.00 77.62 104 LYS A C 1
ATOM 790 O O . LYS A 1 104 ? -5.342 4.853 13.845 1.00 77.62 104 LYS A O 1
ATOM 795 N N . THR A 1 105 ? -3.355 4.271 12.994 1.00 82.94 105 THR A N 1
ATOM 796 C CA . THR A 1 105 ? -3.896 3.388 11.961 1.00 82.94 105 THR A CA 1
ATOM 797 C C . THR A 1 105 ? -3.370 1.990 12.219 1.00 82.94 105 THR A C 1
ATOM 799 O O . THR A 1 105 ? -2.161 1.769 12.161 1.00 82.94 105 THR A O 1
ATOM 802 N N . ILE A 1 106 ? -4.271 1.061 12.516 1.00 86.06 106 ILE A N 1
ATOM 803 C CA . ILE A 1 106 ? -3.941 -0.332 12.812 1.00 86.06 106 ILE A CA 1
ATOM 804 C C . ILE A 1 106 ? -4.333 -1.170 11.604 1.00 86.06 106 ILE A C 1
ATOM 806 O O . ILE A 1 106 ? -5.467 -1.102 11.134 1.00 86.06 106 ILE A O 1
ATOM 810 N N . ARG A 1 107 ? -3.384 -1.939 11.069 1.00 88.44 107 ARG A N 1
ATOM 811 C CA . ARG A 1 107 ? -3.664 -2.893 9.996 1.00 88.44 107 ARG A CA 1
ATOM 812 C C . ARG A 1 107 ? -4.275 -4.151 10.597 1.00 88.44 107 ARG A C 1
ATOM 814 O O . ARG A 1 107 ? -3.689 -4.715 11.513 1.00 88.44 107 ARG A O 1
ATOM 821 N N . LEU A 1 108 ? -5.389 -4.587 10.025 1.00 91.94 108 LEU A N 1
ATOM 822 C CA . LEU A 1 108 ? -6.05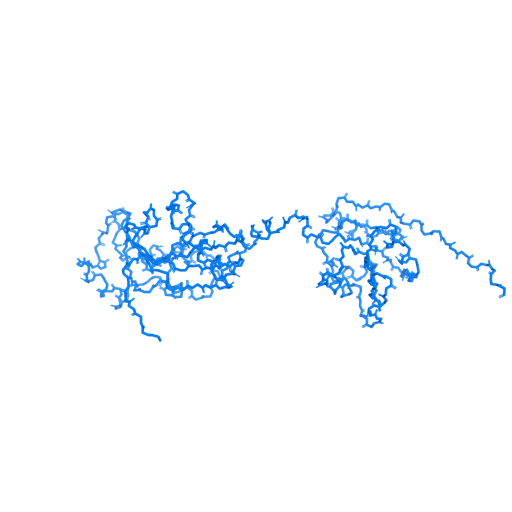1 -5.832 10.395 1.00 91.94 108 LEU A CA 1
ATOM 823 C C . LEU A 1 108 ? -5.597 -6.968 9.477 1.00 91.94 108 LEU A C 1
ATOM 825 O O . LEU A 1 108 ? -5.275 -6.758 8.297 1.00 91.94 108 LEU A O 1
ATOM 829 N N . LYS A 1 109 ? -5.572 -8.177 10.022 1.00 92.94 109 LYS A N 1
ATOM 830 C CA . LYS A 1 109 ? -5.479 -9.424 9.273 1.00 92.94 109 LYS A CA 1
ATOM 831 C C . LYS A 1 109 ? -6.832 -9.753 8.652 1.00 92.94 109 LYS A C 1
ATOM 833 O O . LYS A 1 109 ? -7.877 -9.303 9.106 1.00 92.94 109 LYS A O 1
ATOM 838 N N . HIS A 1 110 ? -6.803 -10.572 7.607 1.00 90.62 110 HIS A N 1
ATOM 839 C CA . HIS A 1 110 ? -8.019 -10.958 6.896 1.00 90.62 110 HIS A CA 1
ATOM 840 C C . HIS A 1 110 ? -8.991 -11.754 7.784 1.00 90.62 110 HIS A C 1
ATOM 842 O O . HIS A 1 110 ? -10.192 -11.542 7.707 1.00 90.62 110 HIS A O 1
ATOM 848 N N . GLU A 1 111 ? -8.462 -12.601 8.672 1.00 94.00 111 GLU A N 1
ATOM 849 C CA . GLU A 1 111 ? -9.227 -13.404 9.641 1.00 94.00 111 GLU A CA 1
ATOM 850 C C . GLU A 1 111 ? -9.991 -12.579 10.693 1.00 94.00 111 GLU A C 1
ATOM 852 O O . GLU A 1 111 ? -10.923 -13.086 11.305 1.00 94.00 111 GLU A O 1
ATOM 857 N N . GLU A 1 112 ? -9.629 -11.307 10.884 1.00 96.19 112 GLU A N 1
ATOM 858 C CA . GLU A 1 112 ? -10.296 -10.398 11.828 1.00 96.19 112 GLU A CA 1
ATOM 859 C C . GLU A 1 112 ? -11.526 -9.703 11.210 1.00 96.19 112 GLU A C 1
ATOM 861 O O . GLU A 1 112 ? -12.233 -8.964 11.894 1.00 96.19 112 GLU A O 1
ATOM 866 N N . ILE A 1 113 ? -11.774 -9.894 9.910 1.00 97.75 113 ILE A N 1
ATOM 867 C CA . ILE A 1 113 ? -12.795 -9.176 9.142 1.00 97.75 113 ILE A CA 1
ATOM 868 C C . ILE A 1 113 ? -13.901 -10.152 8.764 1.00 97.75 113 ILE A C 1
ATOM 870 O O . ILE A 1 113 ? -13.648 -11.178 8.133 1.00 97.75 113 ILE A O 1
ATOM 874 N N . HIS A 1 114 ? -15.147 -9.808 9.084 1.00 98.38 114 HIS A N 1
ATOM 875 C CA . HIS A 1 114 ? -16.274 -10.631 8.669 1.00 98.38 114 HIS A CA 1
ATOM 876 C C . HIS A 1 114 ? -16.388 -10.670 7.130 1.00 98.38 114 HIS A C 1
ATOM 878 O O . HIS A 1 114 ? -16.389 -9.604 6.499 1.00 98.38 114 HIS A O 1
ATOM 884 N N . PRO A 1 115 ? -16.587 -11.848 6.502 1.00 97.81 115 PRO A N 1
ATOM 885 C CA . PRO A 1 115 ? -16.681 -11.975 5.043 1.00 97.81 115 PRO A CA 1
ATOM 886 C C . PRO A 1 115 ? -17.748 -11.082 4.393 1.00 97.81 115 PRO A C 1
ATOM 888 O O . PRO A 1 115 ? -17.568 -10.598 3.276 1.00 97.81 115 PRO A O 1
ATOM 891 N N . ASP A 1 116 ? -18.848 -10.805 5.098 1.00 98.38 116 ASP A N 1
ATOM 892 C CA . ASP A 1 116 ? -19.895 -9.898 4.604 1.00 98.38 116 ASP A CA 1
ATOM 893 C C . ASP A 1 116 ? -19.411 -8.460 4.411 1.00 98.38 116 ASP A C 1
ATOM 895 O O . ASP A 1 116 ? -19.840 -7.800 3.463 1.00 98.38 116 ASP A O 1
ATOM 899 N N . ASN A 1 117 ? -18.510 -7.984 5.273 1.00 98.31 117 ASN A N 1
ATOM 900 C CA . ASN A 1 117 ? -17.942 -6.637 5.191 1.00 98.31 117 ASN A CA 1
ATOM 901 C C . ASN A 1 117 ? -16.944 -6.557 4.030 1.00 98.31 117 ASN A C 1
ATOM 903 O O . ASN A 1 117 ? -16.929 -5.583 3.276 1.00 98.31 117 ASN A O 1
ATOM 907 N N . THR A 1 118 ? -16.164 -7.623 3.830 1.00 97.88 118 THR A N 1
ATOM 908 C CA . THR A 1 118 ? -15.296 -7.791 2.660 1.00 97.88 118 THR A CA 1
ATOM 909 C C . THR A 1 118 ? -16.101 -7.761 1.365 1.00 97.88 118 THR A C 1
ATOM 911 O O . THR A 1 118 ? -15.780 -6.994 0.456 1.00 97.88 118 THR A O 1
ATOM 914 N N . ARG A 1 119 ? -17.185 -8.542 1.297 1.00 98.00 119 ARG A N 1
ATOM 915 C CA . ARG A 1 119 ? -18.090 -8.581 0.145 1.00 98.00 119 ARG A CA 1
ATOM 916 C C . ARG A 1 119 ? -18.730 -7.219 -0.113 1.00 98.00 119 ARG A C 1
ATOM 918 O O . ARG A 1 119 ? -18.751 -6.787 -1.259 1.00 98.00 119 ARG A O 1
ATOM 925 N N . LEU A 1 120 ? -19.189 -6.519 0.928 1.00 98.25 120 LEU A N 1
ATOM 926 C CA . LEU A 1 120 ? -19.741 -5.166 0.802 1.00 98.25 120 LEU A CA 1
ATOM 927 C C . LEU A 1 120 ? -18.747 -4.208 0.135 1.00 98.25 120 LEU A C 1
ATOM 929 O O . LEU A 1 120 ? -19.120 -3.487 -0.789 1.00 98.25 120 LEU A O 1
ATOM 933 N N . ALA A 1 121 ? -17.485 -4.210 0.569 1.00 97.81 121 ALA A N 1
ATOM 934 C CA . ALA A 1 121 ? -16.462 -3.335 -0.000 1.00 97.81 121 ALA A CA 1
ATOM 935 C C . ALA A 1 121 ? -16.148 -3.678 -1.466 1.00 97.81 121 ALA A C 1
ATOM 937 O O . ALA A 1 121 ? -16.060 -2.773 -2.297 1.00 97.81 121 ALA A O 1
ATOM 938 N N . ILE A 1 122 ? -16.022 -4.969 -1.794 1.00 97.75 122 ILE A N 1
ATOM 939 C CA . ILE A 1 122 ? -15.772 -5.439 -3.167 1.00 97.75 122 ILE A CA 1
ATOM 940 C C . ILE A 1 122 ? -16.930 -5.052 -4.090 1.00 97.75 122 ILE A C 1
ATOM 942 O O . ILE A 1 122 ? -16.707 -4.461 -5.146 1.00 97.75 122 ILE A O 1
ATOM 946 N N . GLU A 1 123 ? -18.168 -5.319 -3.674 1.00 97.88 123 GLU A N 1
ATOM 947 C CA . GLU A 1 123 ? -19.359 -4.951 -4.440 1.00 97.88 123 GLU A CA 1
ATOM 948 C C . GLU A 1 123 ? -19.480 -3.435 -4.604 1.00 97.88 123 GLU A C 1
ATOM 950 O O . GLU A 1 123 ? -19.826 -2.966 -5.683 1.00 97.88 123 GLU A O 1
ATOM 955 N N . THR A 1 124 ? -19.118 -2.651 -3.585 1.00 98.06 124 THR A N 1
ATOM 956 C CA . THR A 1 124 ? -19.091 -1.183 -3.680 1.00 98.06 124 THR A CA 1
ATOM 957 C C . THR A 1 124 ? -18.115 -0.707 -4.758 1.00 98.06 124 THR A C 1
ATOM 959 O O . THR A 1 124 ? -18.489 0.103 -5.607 1.00 98.06 124 THR A O 1
ATOM 962 N N . ALA A 1 125 ? -16.885 -1.231 -4.775 1.00 97.12 125 ALA A N 1
ATOM 963 C CA . ALA A 1 125 ? -15.906 -0.901 -5.813 1.00 97.12 125 ALA A CA 1
ATOM 964 C C . ALA A 1 125 ? -16.401 -1.312 -7.210 1.00 97.12 125 ALA A C 1
ATOM 966 O O . ALA A 1 125 ? -16.324 -0.527 -8.157 1.00 97.12 125 ALA A O 1
ATOM 967 N N . ARG A 1 126 ? -16.987 -2.512 -7.320 1.00 96.69 126 ARG A N 1
ATOM 968 C CA . ARG A 1 126 ? -17.544 -3.052 -8.567 1.00 96.69 126 ARG A CA 1
ATOM 969 C C . ARG A 1 126 ? -18.694 -2.201 -9.104 1.00 96.69 126 ARG A C 1
ATOM 971 O O . ARG A 1 126 ? -18.718 -1.899 -10.296 1.00 96.69 126 ARG A O 1
ATOM 978 N N . LEU A 1 127 ? -19.625 -1.791 -8.243 1.00 97.69 127 LEU A N 1
ATOM 979 C CA . LEU A 1 127 ? -20.757 -0.927 -8.601 1.00 97.69 127 LEU A CA 1
ATOM 980 C C . LEU A 1 127 ? -20.288 0.422 -9.156 1.00 97.69 127 LEU A C 1
ATOM 982 O O . LEU A 1 127 ? -20.881 0.935 -10.103 1.00 97.69 127 LEU A O 1
ATOM 986 N N . LEU A 1 128 ? -19.198 0.959 -8.607 1.00 97.06 128 LEU A N 1
ATOM 987 C CA . LEU A 1 128 ? -18.580 2.207 -9.057 1.00 97.06 128 LEU A CA 1
ATOM 988 C C . LEU A 1 128 ? -17.582 2.021 -10.211 1.00 97.06 128 LEU A C 1
ATOM 990 O O . LEU A 1 128 ? -17.025 3.008 -10.684 1.00 97.06 128 LEU A O 1
ATOM 994 N N . ARG A 1 129 ? -17.383 0.784 -10.691 1.00 96.00 129 ARG A N 1
ATOM 995 C CA . ARG A 1 129 ? -16.439 0.422 -11.765 1.00 96.00 129 ARG A CA 1
ATOM 996 C C . ARG A 1 129 ? -15.002 0.866 -11.474 1.00 96.00 129 ARG A C 1
ATOM 998 O O . ARG A 1 129 ? -14.305 1.352 -12.359 1.00 96.00 129 ARG A O 1
ATOM 1005 N N . LEU A 1 130 ? -14.582 0.719 -10.222 1.00 94.12 130 LEU A N 1
ATOM 1006 C CA . LEU A 1 130 ? -13.237 1.057 -9.779 1.00 94.12 130 LEU A CA 1
ATOM 1007 C C . LEU A 1 130 ? -12.395 -0.213 -9.650 1.00 94.12 130 LEU A C 1
ATOM 1009 O O . LEU A 1 130 ? -12.710 -1.083 -8.836 1.00 94.12 130 LEU A O 1
ATOM 1013 N N . ASP A 1 131 ? -11.295 -0.283 -10.401 1.00 89.06 131 ASP A N 1
ATOM 1014 C CA . ASP A 1 131 ? -10.309 -1.364 -10.264 1.00 89.06 131 ASP A CA 1
ATOM 1015 C C . ASP A 1 131 ? -9.576 -1.283 -8.923 1.00 89.06 131 ASP A C 1
ATOM 1017 O O . ASP A 1 131 ? -9.187 -2.301 -8.357 1.00 89.06 131 ASP A O 1
ATOM 1021 N N . ILE A 1 132 ? -9.411 -0.069 -8.389 1.00 91.25 132 ILE A N 1
ATOM 1022 C CA . ILE A 1 132 ? -8.825 0.203 -7.077 1.00 91.25 132 ILE A CA 1
ATOM 1023 C C . ILE A 1 132 ? -9.733 1.186 -6.341 1.00 91.25 132 ILE A C 1
ATOM 1025 O O . ILE A 1 132 ? -10.104 2.225 -6.883 1.00 91.25 132 ILE A O 1
ATOM 1029 N N . ALA A 1 133 ? -10.069 0.883 -5.088 1.00 95.19 133 ALA A N 1
ATOM 1030 C CA . ALA A 1 133 ? -10.865 1.778 -4.259 1.00 95.19 133 ALA A CA 1
ATOM 1031 C C . ALA A 1 133 ? -10.500 1.671 -2.776 1.00 95.19 133 ALA A C 1
ATOM 1033 O O . ALA A 1 133 ? -10.228 0.587 -2.263 1.00 95.19 133 ALA A O 1
ATOM 1034 N N . GLY A 1 134 ? -10.526 2.796 -2.062 1.00 95.81 134 GLY A N 1
ATOM 1035 C CA . GLY A 1 134 ? -10.544 2.835 -0.599 1.00 95.81 134 GLY A CA 1
ATOM 1036 C C . GLY A 1 134 ? -11.946 3.150 -0.097 1.00 95.81 134 GLY A C 1
ATOM 1037 O O . GLY A 1 134 ? -12.390 4.287 -0.236 1.00 95.81 134 GLY A O 1
ATOM 1038 N N . ILE A 1 135 ? -12.612 2.161 0.489 1.00 97.31 135 ILE A N 1
ATOM 1039 C CA . ILE A 1 135 ? -13.968 2.255 1.029 1.00 97.31 135 ILE A CA 1
ATOM 1040 C C . ILE A 1 135 ? -13.868 2.556 2.524 1.00 97.31 135 ILE A C 1
ATOM 1042 O O . ILE A 1 135 ? -13.322 1.742 3.274 1.00 97.31 135 ILE A O 1
ATOM 1046 N N . ASP A 1 136 ? -14.395 3.699 2.960 1.00 95.62 136 ASP A N 1
ATOM 1047 C CA . ASP A 1 136 ? -14.509 4.022 4.383 1.00 95.62 136 ASP A CA 1
ATOM 1048 C C . ASP A 1 136 ? -15.830 3.535 4.947 1.00 95.62 136 ASP A C 1
ATOM 1050 O O . ASP A 1 136 ? -16.888 4.086 4.648 1.00 95.62 136 ASP A O 1
ATOM 1054 N N . LEU A 1 137 ? -15.737 2.512 5.790 1.00 96.50 137 LEU A N 1
ATOM 1055 C CA . LEU A 1 137 ? -16.850 1.893 6.486 1.00 96.50 137 LEU A CA 1
ATOM 1056 C C . LEU A 1 137 ? -16.801 2.266 7.967 1.00 96.50 137 LEU A C 1
ATOM 1058 O O . LEU A 1 137 ? -15.802 2.025 8.645 1.00 96.50 137 LEU A O 1
ATOM 1062 N N . ILE A 1 138 ? -17.898 2.806 8.484 1.00 95.19 138 ILE A N 1
ATOM 1063 C CA . ILE A 1 138 ? -18.124 2.994 9.915 1.00 95.19 138 ILE A CA 1
ATOM 1064 C C . ILE A 1 138 ? -19.018 1.854 10.406 1.00 95.19 138 ILE A C 1
ATOM 1066 O O . ILE A 1 138 ? -20.140 1.687 9.925 1.00 95.19 138 ILE A O 1
ATOM 1070 N N . ILE A 1 139 ? -18.516 1.062 11.353 1.00 95.69 139 ILE A N 1
ATOM 1071 C CA . ILE A 1 139 ? -19.208 -0.098 11.936 1.00 95.69 139 ILE A CA 1
ATOM 1072 C C . ILE A 1 139 ? -18.749 -0.301 13.382 1.00 95.69 139 ILE A C 1
ATOM 1074 O O . ILE A 1 139 ? -17.623 0.046 13.730 1.00 95.69 139 ILE A O 1
ATOM 1078 N N . LYS A 1 140 ? -19.613 -0.834 14.252 1.00 93.06 140 LYS A N 1
ATOM 1079 C CA . LYS A 1 140 ? -19.273 -1.052 15.670 1.00 93.06 140 LYS A CA 1
ATOM 1080 C C . LYS A 1 140 ? -18.161 -2.083 15.861 1.00 93.06 140 LYS A C 1
ATOM 1082 O O . LYS A 1 140 ? -17.279 -1.866 16.681 1.00 93.06 140 LYS A O 1
ATOM 1087 N N . ASP A 1 141 ? -18.218 -3.171 15.098 1.00 94.25 141 ASP A N 1
ATOM 1088 C CA . ASP A 1 141 ? -17.247 -4.260 15.129 1.00 94.25 141 ASP A CA 1
ATOM 1089 C C . ASP A 1 141 ? -17.123 -4.871 13.726 1.00 94.25 141 ASP A C 1
ATOM 1091 O O . ASP A 1 141 ? -18.091 -5.394 13.177 1.00 94.25 141 ASP A O 1
ATOM 1095 N N . ILE A 1 142 ? -15.930 -4.784 13.135 1.00 96.94 142 ILE A N 1
ATOM 1096 C CA . ILE A 1 142 ? -15.644 -5.294 11.786 1.00 96.94 142 ILE A CA 1
ATOM 1097 C C . ILE A 1 142 ? -15.623 -6.831 11.714 1.00 96.94 142 ILE A C 1
ATOM 1099 O O . ILE A 1 142 ? -15.713 -7.388 10.616 1.00 96.94 142 ILE A O 1
ATOM 1103 N N . SER A 1 143 ? -15.522 -7.513 12.859 1.00 97.00 143 SER A N 1
ATOM 1104 C CA . SER A 1 143 ? -15.602 -8.975 12.958 1.00 97.00 143 SER A CA 1
ATOM 1105 C C . SER A 1 143 ? -17.043 -9.493 12.893 1.00 97.00 143 SER A C 1
ATOM 1107 O O . SER A 1 143 ? -17.259 -10.686 12.679 1.00 97.00 143 SER A O 1
ATOM 1109 N N . GLN A 1 144 ? -18.032 -8.600 13.010 1.00 97.38 144 GLN A N 1
ATOM 1110 C CA . GLN A 1 144 ? -19.454 -8.908 12.876 1.00 97.38 144 GLN A CA 1
ATOM 1111 C C . GLN A 1 144 ? -19.984 -8.489 11.503 1.00 97.38 144 GLN A C 1
ATOM 1113 O O . GLN A 1 144 ? -19.480 -7.561 10.869 1.00 97.38 144 GLN A O 1
ATOM 1118 N N . SER A 1 145 ? -21.025 -9.171 11.029 1.00 97.69 145 SER A N 1
ATOM 1119 C CA . SER A 1 145 ? -21.661 -8.842 9.751 1.00 97.69 145 SER A CA 1
ATOM 1120 C C . SER A 1 145 ? -22.383 -7.494 9.802 1.00 97.69 145 SER A C 1
ATOM 1122 O O . SER A 1 145 ? -23.281 -7.304 10.627 1.00 97.69 145 SER A O 1
ATOM 1124 N N . TRP A 1 146 ? -22.100 -6.602 8.845 1.00 97.00 146 TRP A N 1
ATOM 1125 C CA . TRP A 1 146 ? -22.853 -5.354 8.663 1.00 97.00 146 TRP A CA 1
ATOM 1126 C C . TRP A 1 146 ? -24.357 -5.574 8.438 1.00 97.00 146 TRP A C 1
ATOM 1128 O O . TRP A 1 146 ? -25.149 -4.681 8.730 1.00 97.00 146 TRP A O 1
ATOM 1138 N N . LEU A 1 147 ? -24.771 -6.752 7.952 1.00 96.81 147 LEU A N 1
ATOM 1139 C CA . LEU A 1 147 ? -26.186 -7.103 7.788 1.00 96.81 147 LEU A CA 1
ATOM 1140 C C . LEU A 1 147 ? -26.910 -7.202 9.137 1.00 96.81 147 LEU A C 1
ATOM 1142 O O . LEU A 1 147 ? -28.117 -6.991 9.203 1.00 96.81 147 LEU A O 1
ATOM 1146 N N . GLN A 1 148 ? -26.176 -7.525 10.203 1.00 94.81 148 GLN A N 1
ATOM 1147 C CA . GLN A 1 148 ? -26.710 -7.688 11.553 1.00 94.81 148 GLN A CA 1
ATOM 1148 C C . GLN A 1 148 ? -26.464 -6.441 12.406 1.00 94.81 148 GLN A C 1
ATOM 1150 O O . GLN A 1 148 ? -27.372 -5.960 13.078 1.00 94.81 148 GLN A O 1
ATOM 1155 N N . SER A 1 149 ? -25.245 -5.894 12.374 1.00 92.25 149 SER A N 1
ATOM 1156 C CA . SER A 1 149 ? -24.859 -4.745 13.203 1.00 92.25 149 SER A CA 1
ATOM 1157 C C . SER A 1 149 ? -25.194 -3.387 12.580 1.00 92.25 149 SER A C 1
ATOM 1159 O O . SER A 1 149 ? -25.074 -2.359 13.251 1.00 92.25 149 SER A O 1
ATOM 1161 N N . GLY A 1 150 ? -25.557 -3.368 11.295 1.00 93.69 150 GLY A N 1
ATOM 1162 C CA . GLY A 1 150 ? -25.540 -2.166 10.469 1.00 93.69 150 GLY A CA 1
ATOM 1163 C C . GLY A 1 150 ? -24.115 -1.720 10.124 1.00 93.69 150 GLY A C 1
ATOM 1164 O O . GLY A 1 150 ? -23.126 -2.247 10.637 1.00 93.69 150 GLY A O 1
ATOM 1165 N N . GLY A 1 151 ? -24.020 -0.714 9.258 1.00 93.94 151 GLY A N 1
ATOM 1166 C CA . GLY A 1 151 ? -22.778 -0.045 8.885 1.00 93.94 151 GLY A CA 1
ATOM 1167 C C . GLY A 1 151 ? -23.054 1.106 7.919 1.00 93.94 151 GLY A C 1
ATOM 1168 O O . GLY A 1 151 ? -24.097 1.129 7.262 1.00 93.94 151 GLY A O 1
ATOM 1169 N N . LEU A 1 152 ? -22.135 2.064 7.839 1.00 95.25 152 LEU A N 1
ATOM 1170 C CA . LEU A 1 152 ? -22.232 3.213 6.938 1.00 95.25 152 LEU A CA 1
ATOM 1171 C C . LEU A 1 152 ? -20.965 3.336 6.096 1.00 95.25 152 LEU A C 1
ATOM 1173 O O . LEU A 1 152 ? -19.882 3.512 6.646 1.00 95.25 152 LEU A O 1
ATOM 1177 N N . ILE A 1 153 ? -21.106 3.312 4.770 1.00 96.06 153 ILE A N 1
ATOM 1178 C CA . ILE A 1 153 ? -20.033 3.743 3.870 1.00 96.06 153 ILE A CA 1
ATOM 1179 C C . ILE A 1 153 ? -20.111 5.266 3.757 1.00 96.06 153 ILE A C 1
ATOM 1181 O O . ILE A 1 153 ? -21.060 5.780 3.169 1.00 96.06 153 ILE A O 1
ATOM 1185 N N . CYS A 1 154 ? -19.155 5.985 4.343 1.00 92.75 154 CYS A N 1
ATOM 1186 C CA . CYS A 1 154 ? -19.160 7.452 4.334 1.00 92.75 154 CYS A CA 1
ATOM 1187 C C . CYS A 1 154 ? -18.385 8.050 3.153 1.00 92.75 154 CYS A C 1
ATOM 1189 O O . CYS A 1 154 ? -18.689 9.155 2.714 1.00 92.75 154 CYS A O 1
ATOM 1191 N N . GLU A 1 155 ? -17.404 7.324 2.615 1.00 94.19 155 GLU A N 1
ATOM 1192 C CA . GLU A 1 155 ? -16.568 7.792 1.510 1.00 94.19 155 GLU A CA 1
ATOM 1193 C C . GLU A 1 155 ? -16.064 6.607 0.674 1.00 94.19 155 GLU A C 1
ATOM 1195 O O . GLU A 1 155 ? -15.736 5.544 1.208 1.00 94.19 155 GLU A O 1
ATOM 1200 N N . VAL A 1 156 ? -15.949 6.802 -0.642 1.00 96.31 156 VAL A N 1
ATOM 1201 C CA . VAL A 1 156 ? -15.222 5.892 -1.535 1.00 96.31 156 VAL A CA 1
ATOM 1202 C C . VAL A 1 156 ? -14.190 6.687 -2.325 1.00 96.31 156 VAL A C 1
ATOM 1204 O O . VAL A 1 156 ? -14.525 7.622 -3.045 1.00 96.31 156 VAL A O 1
ATOM 1207 N N . ASN A 1 157 ? -12.924 6.296 -2.199 1.00 94.44 157 ASN A N 1
ATOM 1208 C CA . ASN A 1 157 ? -11.792 6.968 -2.830 1.00 94.44 157 ASN A CA 1
ATOM 1209 C C . ASN A 1 157 ? -11.268 6.149 -4.010 1.00 94.44 157 ASN A C 1
ATOM 1211 O O . ASN A 1 157 ? -10.775 5.043 -3.796 1.00 94.44 157 ASN A O 1
ATOM 1215 N N . ALA A 1 158 ? -11.301 6.704 -5.224 1.00 90.25 158 ALA A N 1
ATOM 1216 C CA . ALA A 1 158 ? -10.784 6.048 -6.434 1.00 90.25 158 ALA A CA 1
ATOM 1217 C C . ALA A 1 158 ? -9.245 5.960 -6.486 1.00 90.25 158 ALA A C 1
ATOM 1219 O O . ALA A 1 158 ? -8.691 5.100 -7.159 1.00 90.25 158 ALA A O 1
ATOM 1220 N N . ILE A 1 159 ? -8.541 6.834 -5.758 1.00 86.00 159 ILE A N 1
ATOM 1221 C CA . ILE A 1 159 ? -7.074 6.826 -5.653 1.00 86.00 159 ILE A CA 1
ATOM 1222 C C . ILE A 1 159 ? -6.712 6.808 -4.163 1.00 86.00 159 ILE A C 1
ATOM 1224 O O . ILE A 1 159 ? -6.382 7.844 -3.580 1.00 86.00 159 ILE A O 1
ATOM 1228 N N . PRO A 1 160 ? -6.862 5.657 -3.485 1.00 82.19 160 PRO A N 1
ATOM 1229 C CA . PRO A 1 160 ? -6.605 5.588 -2.060 1.00 82.19 160 PRO A CA 1
ATOM 1230 C C . PRO A 1 160 ? -5.112 5.759 -1.775 1.00 82.19 160 PRO A C 1
ATOM 1232 O O . PRO A 1 160 ? -4.255 5.210 -2.467 1.00 82.19 160 PRO A O 1
ATOM 1235 N N . GLN A 1 161 ? -4.795 6.470 -0.693 1.00 79.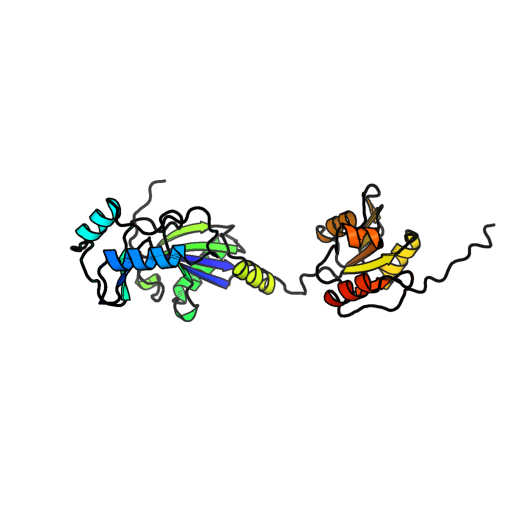75 161 GLN A N 1
ATOM 1236 C CA . GLN A 1 161 ? -3.428 6.504 -0.181 1.00 79.75 161 GLN A CA 1
ATOM 1237 C C . GLN A 1 161 ? -3.003 5.095 0.241 1.00 79.75 161 GLN A C 1
ATOM 1239 O O . GLN A 1 161 ? -3.664 4.446 1.056 1.00 79.75 161 GLN A O 1
ATOM 1244 N N . MET A 1 162 ? -1.879 4.633 -0.299 1.00 72.81 162 MET A N 1
ATOM 1245 C CA . MET A 1 162 ? -1.329 3.309 -0.038 1.00 72.81 162 MET A CA 1
ATOM 1246 C C . MET A 1 162 ? 0.145 3.420 0.336 1.00 72.81 162 MET A C 1
ATOM 1248 O O . MET A 1 162 ? 0.903 4.182 -0.257 1.00 72.81 162 MET A O 1
ATOM 1252 N N . GLY A 1 163 ? 0.571 2.636 1.326 1.00 70.44 163 GLY A N 1
ATOM 1253 C CA . GLY A 1 163 ? 1.991 2.531 1.653 1.00 70.44 163 GLY A CA 1
ATOM 1254 C C . GLY A 1 163 ? 2.769 1.772 0.562 1.00 70.44 163 GLY A C 1
ATOM 1255 O O . GLY A 1 163 ? 2.181 0.926 -0.118 1.00 70.44 163 GLY A O 1
ATOM 1256 N N . PRO A 1 164 ? 4.099 1.956 0.448 1.00 66.81 164 PRO A N 1
ATOM 1257 C CA . PRO A 1 164 ? 4.916 1.332 -0.603 1.00 66.81 164 PRO A CA 1
ATOM 1258 C C . PRO A 1 164 ? 4.762 -0.196 -0.699 1.00 66.81 164 PRO A C 1
ATOM 1260 O O . PRO A 1 164 ? 4.665 -0.760 -1.784 1.00 66.81 164 PRO A O 1
ATOM 1263 N N . LYS A 1 165 ? 4.653 -0.887 0.447 1.00 67.38 165 LYS A N 1
ATOM 1264 C CA . LYS A 1 165 ? 4.441 -2.348 0.499 1.00 67.38 165 LYS A CA 1
ATOM 1265 C C . LYS A 1 165 ? 3.064 -2.797 -0.002 1.00 67.38 165 LYS A C 1
ATOM 1267 O O . LYS A 1 165 ? 2.901 -3.970 -0.331 1.00 67.38 165 LYS A O 1
ATOM 1272 N N . ALA A 1 166 ? 2.054 -1.930 0.066 1.00 70.38 166 ALA A N 1
ATOM 1273 C CA . ALA A 1 166 ? 0.725 -2.223 -0.463 1.00 70.38 166 ALA A CA 1
ATOM 1274 C C . ALA A 1 166 ? 0.717 -2.026 -1.983 1.00 70.38 166 ALA A C 1
ATOM 1276 O O . ALA A 1 166 ? 0.292 -2.933 -2.685 1.00 70.38 166 ALA A O 1
ATOM 1277 N N . ILE A 1 167 ? 1.303 -0.924 -2.469 1.00 73.62 167 ILE A N 1
ATOM 1278 C CA . ILE A 1 167 ? 1.480 -0.651 -3.905 1.00 73.62 167 ILE A CA 1
ATOM 1279 C C . ILE A 1 167 ? 2.254 -1.784 -4.582 1.00 73.62 167 ILE A C 1
ATOM 1281 O O . ILE A 1 167 ? 1.799 -2.309 -5.589 1.00 73.62 167 ILE A O 1
ATOM 1285 N N . ARG A 1 168 ? 3.376 -2.226 -4.001 1.00 73.00 168 ARG A N 1
ATOM 1286 C CA . ARG A 1 168 ? 4.167 -3.327 -4.566 1.00 73.00 168 ARG A CA 1
ATOM 1287 C C . ARG A 1 168 ? 3.362 -4.621 -4.711 1.00 73.00 168 ARG A C 1
ATOM 1289 O O . ARG A 1 168 ? 3.331 -5.190 -5.789 1.00 73.00 168 ARG A O 1
ATOM 1296 N N . ARG A 1 169 ? 2.677 -5.057 -3.648 1.00 70.56 169 ARG A N 1
ATOM 1297 C CA . ARG A 1 169 ? 1.835 -6.268 -3.691 1.00 70.56 169 ARG A CA 1
ATOM 1298 C C . ARG A 1 169 ? 0.690 -6.153 -4.687 1.00 70.56 169 ARG A C 1
ATOM 1300 O O . ARG A 1 169 ? 0.295 -7.142 -5.287 1.00 70.56 169 ARG A O 1
ATOM 1307 N N . MET A 1 170 ? 0.145 -4.949 -4.823 1.00 74.81 170 MET A N 1
ATOM 1308 C CA . MET A 1 170 ? -0.875 -4.651 -5.813 1.00 74.81 170 MET A CA 1
ATOM 1309 C C . MET A 1 170 ? -0.310 -4.820 -7.225 1.00 74.81 170 MET A C 1
ATOM 1311 O O . MET A 1 170 ? -0.869 -5.578 -8.005 1.00 74.81 170 MET A O 1
ATOM 1315 N N . MET A 1 171 ? 0.836 -4.200 -7.516 1.00 73.69 171 MET A N 1
ATOM 1316 C CA . MET A 1 171 ? 1.530 -4.346 -8.797 1.00 73.69 171 MET A CA 1
ATOM 1317 C C . MET A 1 171 ? 1.872 -5.808 -9.099 1.00 73.69 171 MET A C 1
ATOM 1319 O O . MET A 1 171 ? 1.561 -6.270 -10.185 1.00 73.69 171 MET A O 1
ATOM 1323 N N . GLU A 1 172 ? 2.402 -6.558 -8.128 1.00 71.62 172 GLU A N 1
ATOM 1324 C CA . GLU A 1 172 ? 2.704 -7.995 -8.260 1.00 71.62 172 GLU A CA 1
ATOM 1325 C C . GLU A 1 172 ? 1.460 -8.840 -8.591 1.00 71.62 172 GLU A C 1
ATOM 1327 O O . GLU A 1 172 ? 1.570 -9.822 -9.312 1.00 71.62 172 GLU A O 1
ATOM 1332 N N . LYS A 1 173 ? 0.271 -8.472 -8.094 1.00 67.75 173 LYS A N 1
ATOM 1333 C CA . LYS A 1 173 ? -0.991 -9.157 -8.429 1.00 67.75 173 LYS A CA 1
ATOM 1334 C C . LYS A 1 173 ? -1.591 -8.715 -9.765 1.00 67.75 173 LYS A C 1
ATOM 1336 O O . LYS A 1 173 ? -2.292 -9.490 -10.409 1.00 67.75 173 LYS A O 1
ATOM 1341 N N . MET A 1 174 ? -1.396 -7.452 -10.140 1.00 66.06 174 MET A N 1
ATOM 1342 C CA . MET A 1 174 ? -1.872 -6.903 -11.413 1.00 66.06 174 MET A CA 1
ATOM 1343 C C . MET A 1 174 ? -1.012 -7.383 -12.589 1.00 66.06 174 MET A C 1
ATOM 1345 O O . MET A 1 174 ? -1.519 -7.536 -13.699 1.00 66.06 174 MET A O 1
ATOM 1349 N N . ALA A 1 175 ? 0.265 -7.648 -12.328 1.00 64.38 175 ALA A N 1
ATOM 1350 C CA . ALA A 1 175 ? 1.206 -8.295 -13.223 1.00 64.38 175 ALA A CA 1
ATOM 1351 C C . ALA A 1 175 ? 0.748 -9.722 -13.558 1.00 64.38 175 ALA A C 1
ATOM 1353 O O . ALA A 1 175 ? 0.919 -10.639 -12.760 1.00 64.38 175 ALA A O 1
ATOM 1354 N N . LYS A 1 176 ? 0.152 -9.932 -14.734 1.00 54.28 176 LYS A N 1
ATOM 1355 C CA . LYS A 1 176 ? -0.084 -11.291 -15.258 1.00 54.28 176 LYS A CA 1
ATOM 1356 C C . LYS A 1 176 ? 1.178 -11.908 -15.880 1.00 54.28 176 LYS A C 1
ATOM 1358 O O . LYS A 1 176 ? 1.228 -13.120 -16.051 1.00 54.28 176 LYS A O 1
ATOM 1363 N N . GLU A 1 177 ? 2.175 -11.079 -16.177 1.00 56.75 177 GLU A N 1
ATOM 1364 C CA . GLU A 1 177 ? 3.476 -11.405 -16.772 1.00 56.75 177 GLU A CA 1
ATOM 1365 C C . GLU A 1 177 ? 4.558 -10.570 -16.069 1.00 56.75 177 GLU A C 1
ATOM 1367 O O . GLU A 1 177 ? 4.227 -9.667 -15.292 1.00 56.75 177 GLU A O 1
ATOM 1372 N N . ASP A 1 178 ? 5.836 -10.865 -16.320 1.00 57.25 178 ASP A N 1
ATOM 1373 C CA . ASP A 1 178 ? 6.942 -10.036 -15.835 1.00 57.25 178 ASP A CA 1
ATOM 1374 C C . ASP A 1 178 ? 6.696 -8.582 -16.292 1.00 57.25 178 ASP A C 1
ATOM 1376 O O . ASP A 1 178 ? 6.616 -8.297 -17.483 1.00 57.25 178 ASP A O 1
ATOM 1380 N N . LEU A 1 179 ? 6.496 -7.651 -15.348 1.00 61.69 179 LEU A N 1
ATOM 1381 C CA . LEU A 1 179 ? 6.197 -6.231 -15.636 1.00 61.69 179 LEU A CA 1
ATOM 1382 C C . LEU A 1 179 ? 7.391 -5.482 -16.245 1.00 61.69 179 LEU A C 1
ATOM 1384 O O . LEU A 1 179 ? 7.353 -4.262 -16.414 1.00 61.69 179 LEU A O 1
ATOM 1388 N N . THR A 1 180 ? 8.486 -6.186 -16.482 1.00 72.38 180 THR A N 1
ATOM 1389 C CA . THR A 1 180 ? 9.702 -5.651 -17.052 1.00 72.38 180 THR A CA 1
ATOM 1390 C C . THR A 1 180 ? 9.602 -5.758 -18.564 1.00 72.38 180 THR A C 1
ATOM 1392 O O . THR A 1 180 ? 9.543 -6.844 -19.125 1.00 72.38 180 THR A O 1
ATOM 1395 N N . THR A 1 181 ? 9.611 -4.615 -19.247 1.00 84.19 181 THR A N 1
ATOM 1396 C CA . THR A 1 181 ? 9.960 -4.592 -20.669 1.00 84.19 181 THR A CA 1
ATOM 1397 C C . THR A 1 181 ? 11.364 -5.190 -20.790 1.00 84.19 181 THR A C 1
ATOM 1399 O O . THR A 1 181 ? 12.283 -4.614 -20.192 1.00 84.19 181 THR A O 1
ATOM 1402 N N . PRO A 1 182 ? 11.561 -6.325 -21.494 1.00 90.00 182 PRO A N 1
ATOM 1403 C CA . PRO A 1 182 ? 12.887 -6.860 -21.736 1.00 90.00 182 PRO A CA 1
ATOM 1404 C C . PRO A 1 182 ? 13.794 -5.765 -22.285 1.00 90.00 182 PRO A C 1
ATOM 1406 O O . PRO A 1 182 ? 13.411 -5.003 -23.174 1.00 90.00 182 PRO A O 1
ATOM 1409 N N . PHE A 1 183 ? 14.963 -5.635 -21.673 1.00 92.75 183 PHE A N 1
ATOM 1410 C CA . PHE A 1 183 ? 15.870 -4.527 -21.920 1.00 92.75 183 PHE A CA 1
ATOM 1411 C C . PHE A 1 183 ? 17.272 -5.075 -22.134 1.00 92.75 183 PHE A C 1
ATOM 1413 O O . PHE A 1 183 ? 17.919 -5.554 -21.200 1.00 92.75 183 PHE A O 1
ATOM 1420 N N . HIS A 1 184 ? 17.734 -4.998 -23.370 1.00 93.81 184 HIS A N 1
ATOM 1421 C CA . HIS A 1 184 ? 19.046 -5.441 -23.800 1.00 93.81 184 HIS A CA 1
ATOM 1422 C C . HIS A 1 184 ? 19.957 -4.220 -23.902 1.00 93.81 184 HIS A C 1
ATOM 1424 O O . HIS A 1 184 ? 19.690 -3.292 -24.665 1.00 93.81 184 HIS A O 1
ATOM 1430 N N . LEU A 1 185 ? 21.022 -4.196 -23.104 1.00 94.31 185 LEU A N 1
ATOM 1431 C CA . LEU A 1 185 ? 21.999 -3.113 -23.106 1.00 94.31 185 LEU A CA 1
ATOM 1432 C C . LEU A 1 185 ? 23.240 -3.528 -23.894 1.00 94.31 185 LEU A C 1
ATOM 1434 O O . LEU A 1 185 ? 23.855 -4.554 -23.597 1.00 94.31 185 LEU A O 1
ATOM 1438 N N . VAL A 1 186 ? 23.630 -2.700 -24.855 1.00 93.94 186 VAL A N 1
ATOM 1439 C CA . VAL A 1 186 ? 24.875 -2.827 -25.610 1.00 93.94 186 VAL A CA 1
ATOM 1440 C C . VAL A 1 186 ? 25.762 -1.638 -25.275 1.00 93.94 186 VAL A C 1
ATOM 1442 O O . VAL A 1 186 ? 25.359 -0.487 -25.431 1.00 93.94 186 VAL A O 1
ATOM 1445 N N . ILE A 1 187 ? 26.966 -1.923 -24.792 1.00 92.25 187 ILE A N 1
ATOM 1446 C CA . ILE A 1 187 ? 27.903 -0.919 -24.294 1.00 92.25 187 ILE A CA 1
ATOM 1447 C C . ILE A 1 187 ? 29.037 -0.718 -25.298 1.00 92.25 187 ILE A C 1
ATOM 1449 O O . ILE A 1 187 ? 29.611 -1.694 -25.786 1.00 92.25 187 ILE A O 1
ATOM 1453 N N . HIS A 1 188 ? 29.384 0.541 -25.573 1.00 90.69 188 HIS A N 1
ATOM 1454 C CA . HIS A 1 188 ? 30.507 0.909 -26.440 1.00 90.69 188 HIS A CA 1
ATOM 1455 C C . HIS A 1 188 ? 31.453 1.917 -25.773 1.00 90.69 188 HIS A C 1
ATOM 1457 O O . HIS A 1 188 ? 31.028 2.718 -24.939 1.00 90.69 188 HIS A O 1
ATOM 1463 N N . HIS A 1 189 ? 32.737 1.886 -26.145 1.00 81.12 189 HIS A N 1
ATOM 1464 C CA . HIS A 1 189 ? 33.769 2.734 -25.529 1.00 81.12 189 HIS A CA 1
ATOM 1465 C C . HIS A 1 189 ? 34.121 3.979 -26.366 1.00 81.12 189 HIS A C 1
ATOM 1467 O O . HIS A 1 189 ? 34.301 5.054 -25.806 1.00 81.12 189 HIS A O 1
ATOM 1473 N N . GLU A 1 190 ? 34.228 3.874 -27.697 1.00 71.94 190 GLU A N 1
ATOM 1474 C CA . GLU A 1 190 ? 34.747 4.983 -28.530 1.00 71.94 190 GLU A CA 1
ATOM 1475 C C . GLU A 1 190 ? 33.812 5.373 -29.672 1.00 71.94 190 GLU A C 1
ATOM 1477 O O . GLU A 1 190 ? 33.433 6.533 -29.813 1.00 71.94 190 GLU A O 1
ATOM 1482 N N . THR A 1 191 ? 33.413 4.401 -30.487 1.00 75.69 191 THR A N 1
ATOM 1483 C CA . THR A 1 191 ? 32.503 4.610 -31.612 1.00 75.69 191 THR A CA 1
ATOM 1484 C C . THR A 1 191 ? 31.182 3.920 -31.324 1.00 75.69 191 THR A C 1
ATOM 1486 O O . THR A 1 191 ? 31.155 2.775 -30.874 1.00 75.69 191 THR A O 1
ATOM 1489 N N . GLY A 1 192 ? 30.084 4.649 -31.536 1.00 76.19 192 GLY A N 1
ATOM 1490 C CA . GLY A 1 192 ? 28.748 4.063 -31.510 1.00 76.19 192 GLY A CA 1
ATOM 1491 C C . GLY A 1 192 ? 28.551 3.083 -32.668 1.00 76.19 192 GLY A C 1
ATOM 1492 O O . GLY A 1 192 ? 29.407 2.931 -33.540 1.00 76.19 192 GLY A O 1
ATOM 1493 N N . MET A 1 193 ? 27.400 2.423 -32.693 1.00 81.25 193 MET A N 1
ATOM 1494 C CA . MET A 1 193 ? 27.015 1.553 -33.803 1.00 81.25 193 MET A CA 1
ATOM 1495 C C . MET A 1 193 ? 26.365 2.355 -34.928 1.00 81.25 193 MET A C 1
ATOM 1497 O O . MET A 1 193 ? 25.618 3.299 -34.679 1.00 81.25 193 MET A O 1
ATOM 1501 N N . GLU A 1 194 ? 26.575 1.930 -36.173 1.00 88.44 194 GLU A N 1
ATOM 1502 C CA . GLU A 1 194 ? 25.757 2.417 -37.283 1.00 88.44 194 GLU A CA 1
ATOM 1503 C C . GLU A 1 194 ? 24.299 1.979 -37.105 1.00 88.44 194 GLU A C 1
ATOM 1505 O O . GLU A 1 194 ? 24.027 0.837 -36.734 1.00 88.44 194 GLU A O 1
ATOM 1510 N N . GLN A 1 195 ? 23.353 2.862 -37.432 1.00 87.88 195 GLN A N 1
ATOM 1511 C CA . GLN A 1 195 ? 21.917 2.620 -37.242 1.00 87.88 195 GLN A CA 1
ATOM 1512 C C . GLN A 1 195 ? 21.424 1.317 -37.886 1.00 87.88 195 GLN A C 1
ATOM 1514 O O . GLN A 1 195 ? 20.615 0.609 -37.295 1.00 87.88 195 GLN A O 1
ATOM 1519 N N . GLU A 1 196 ? 21.944 0.953 -39.061 1.00 90.19 196 GLU A N 1
ATOM 1520 C CA . GLU A 1 196 ? 21.582 -0.303 -39.728 1.00 90.19 196 GLU A CA 1
ATOM 1521 C C . GLU A 1 196 ? 22.101 -1.539 -38.970 1.00 90.19 196 GLU A C 1
ATOM 1523 O O . GLU A 1 196 ? 21.433 -2.571 -38.933 1.00 90.19 196 GLU A O 1
ATOM 1528 N N . ALA A 1 197 ? 23.260 -1.442 -38.311 1.00 90.00 197 ALA A N 1
ATOM 1529 C CA . ALA A 1 197 ? 23.775 -2.508 -37.455 1.00 90.00 197 ALA A CA 1
ATOM 1530 C C . ALA A 1 197 ? 22.955 -2.636 -36.161 1.00 90.00 197 ALA A C 1
ATOM 1532 O O . ALA A 1 197 ? 22.630 -3.753 -35.761 1.00 90.00 197 ALA A O 1
ATOM 1533 N N . ILE A 1 198 ? 22.560 -1.510 -35.547 1.00 92.19 198 ILE A N 1
ATOM 1534 C CA . ILE A 1 198 ? 21.666 -1.517 -34.374 1.00 92.19 198 ILE A CA 1
ATOM 1535 C C . ILE A 1 198 ? 20.327 -2.144 -34.742 1.00 92.19 198 ILE A C 1
ATOM 1537 O O . ILE A 1 198 ? 19.826 -2.997 -34.015 1.00 92.19 198 ILE A O 1
ATOM 1541 N N . ARG A 1 199 ? 19.773 -1.767 -35.897 1.00 93.38 199 ARG A N 1
ATOM 1542 C CA . ARG A 1 199 ? 18.522 -2.319 -36.407 1.00 93.38 199 ARG A CA 1
ATOM 1543 C C . ARG A 1 199 ? 18.607 -3.835 -36.567 1.00 93.38 199 ARG A C 1
ATOM 1545 O O . ARG A 1 199 ? 17.739 -4.535 -36.058 1.00 93.38 199 ARG A O 1
ATOM 1552 N N . LYS A 1 200 ? 19.646 -4.352 -37.230 1.00 92.69 200 LYS A N 1
ATOM 1553 C CA . LYS A 1 200 ? 19.854 -5.804 -37.385 1.00 92.69 200 LYS A CA 1
ATOM 1554 C C . LYS A 1 200 ? 19.937 -6.514 -36.038 1.00 92.69 200 LYS A C 1
ATOM 1556 O O . LYS A 1 200 ? 19.228 -7.494 -35.835 1.00 92.69 200 LYS A O 1
ATOM 1561 N N . LEU A 1 201 ? 20.721 -5.974 -35.107 1.00 91.81 201 LEU A N 1
ATOM 1562 C CA . LEU A 1 201 ? 20.850 -6.534 -33.765 1.00 91.81 201 LEU A CA 1
ATOM 1563 C C . LEU A 1 201 ? 19.521 -6.500 -32.994 1.00 91.81 201 LEU A C 1
ATOM 1565 O O . LEU A 1 201 ? 19.204 -7.441 -32.269 1.00 91.81 201 LEU A O 1
ATOM 1569 N N . ALA A 1 202 ? 18.717 -5.447 -33.165 1.00 92.69 202 ALA A N 1
ATOM 1570 C CA . ALA A 1 202 ? 17.387 -5.362 -32.572 1.00 92.69 202 ALA A CA 1
ATOM 1571 C C . ALA A 1 202 ? 16.480 -6.483 -33.100 1.00 92.69 202 ALA A C 1
ATOM 1573 O O . ALA A 1 202 ? 15.833 -7.155 -32.306 1.00 92.69 202 ALA A O 1
ATOM 1574 N N . HIS A 1 203 ? 16.502 -6.762 -34.407 1.00 92.31 203 HIS A N 1
ATOM 1575 C CA . HIS A 1 203 ? 15.768 -7.897 -34.987 1.00 92.31 203 HIS A CA 1
ATOM 1576 C C . HIS A 1 203 ? 16.274 -9.253 -34.474 1.00 92.31 203 HIS A C 1
ATOM 1578 O O . HIS A 1 203 ? 15.468 -10.111 -34.128 1.00 92.31 203 HIS A O 1
ATOM 1584 N N . GLU A 1 204 ? 17.591 -9.447 -34.372 1.00 91.31 204 GLU A N 1
ATOM 1585 C CA . GLU A 1 204 ? 18.197 -10.689 -33.854 1.00 91.31 204 GLU A CA 1
ATOM 1586 C C . GLU A 1 204 ? 17.877 -10.945 -32.374 1.00 91.31 204 GLU A C 1
ATOM 1588 O O . GLU A 1 204 ? 17.803 -12.096 -31.943 1.00 91.31 204 GLU A O 1
ATOM 1593 N N . THR A 1 205 ? 17.659 -9.880 -31.600 1.00 88.56 205 THR A N 1
ATOM 1594 C CA . THR A 1 205 ? 17.290 -9.931 -30.175 1.00 88.56 205 THR A CA 1
ATOM 1595 C C . THR A 1 205 ? 15.780 -9.833 -29.934 1.00 88.56 205 THR A C 1
ATOM 1597 O O . THR A 1 205 ? 15.361 -9.676 -28.790 1.00 88.56 205 THR A O 1
ATOM 1600 N N . ASP A 1 206 ? 14.959 -9.924 -30.989 1.00 92.38 206 ASP A N 1
ATOM 1601 C CA . ASP A 1 206 ? 13.492 -9.787 -30.936 1.00 92.38 206 ASP A CA 1
ATOM 1602 C C . ASP A 1 206 ? 13.026 -8.479 -30.249 1.00 92.38 206 ASP A C 1
ATOM 1604 O O . ASP A 1 206 ? 11.994 -8.398 -29.578 1.00 92.38 206 ASP A O 1
ATOM 1608 N N . CYS A 1 207 ? 13.820 -7.417 -30.397 1.00 94.19 207 CYS A N 1
ATOM 1609 C CA . CYS A 1 207 ? 13.519 -6.078 -29.912 1.00 94.19 207 CYS A CA 1
ATOM 1610 C C . CYS A 1 207 ? 12.717 -5.304 -30.956 1.00 94.19 207 CYS A C 1
ATOM 1612 O O . CYS A 1 207 ? 13.203 -4.980 -32.039 1.00 94.19 207 CYS A O 1
ATOM 1614 N N . ASN A 1 208 ? 11.491 -4.920 -30.601 1.00 94.88 208 ASN A N 1
ATOM 1615 C CA . ASN A 1 208 ? 10.659 -4.091 -31.471 1.00 94.88 208 ASN A CA 1
ATOM 1616 C C . ASN A 1 208 ? 10.952 -2.587 -31.327 1.00 94.88 208 ASN A C 1
ATOM 1618 O O . ASN A 1 208 ? 10.420 -1.788 -32.097 1.00 94.88 208 ASN A O 1
ATOM 1622 N N . ALA A 1 209 ? 11.756 -2.190 -30.342 1.00 96.25 209 ALA A N 1
ATOM 1623 C CA . ALA A 1 209 ? 12.210 -0.823 -30.156 1.00 96.25 209 ALA A CA 1
ATOM 1624 C C . ALA A 1 209 ? 13.718 -0.785 -29.903 1.00 96.25 209 ALA A C 1
ATOM 1626 O O . ALA A 1 209 ? 14.273 -1.673 -29.254 1.00 96.25 209 ALA A O 1
ATOM 1627 N N . TRP A 1 210 ? 14.380 0.257 -30.392 1.00 96.62 210 TRP A N 1
ATOM 1628 C CA . TRP A 1 210 ? 15.798 0.462 -30.132 1.00 96.62 210 TRP A CA 1
ATOM 1629 C C . TRP A 1 210 ? 16.175 1.937 -30.109 1.00 96.62 210 TRP A C 1
ATOM 1631 O O . TRP A 1 210 ? 15.480 2.792 -30.667 1.00 96.62 210 TRP A O 1
ATOM 1641 N N . CYS A 1 211 ? 17.265 2.246 -29.419 1.00 95.81 211 CYS A N 1
ATOM 1642 C CA . CYS A 1 211 ? 17.778 3.602 -29.329 1.00 95.81 211 CYS A CA 1
ATOM 1643 C C . CYS A 1 211 ? 19.296 3.657 -29.195 1.00 95.81 211 CYS A C 1
ATOM 1645 O O . CYS A 1 211 ? 19.936 2.714 -28.725 1.00 95.81 211 CYS A O 1
ATOM 1647 N N . ASP A 1 212 ? 19.830 4.817 -29.550 1.00 94.31 212 ASP A N 1
ATOM 1648 C CA . ASP A 1 212 ? 21.198 5.251 -29.292 1.00 94.31 212 ASP A CA 1
ATOM 1649 C C . ASP A 1 212 ? 21.188 6.693 -28.752 1.00 94.31 212 ASP A C 1
ATOM 1651 O O . ASP A 1 212 ? 20.141 7.234 -28.375 1.00 94.31 212 ASP A O 1
ATOM 1655 N N . SER A 1 213 ? 22.353 7.339 -28.716 1.00 90.69 213 SER A N 1
ATOM 1656 C CA . SER A 1 213 ? 22.483 8.711 -28.219 1.00 90.69 213 SER A CA 1
ATOM 1657 C C . SER A 1 213 ? 21.756 9.753 -29.072 1.00 90.69 213 SER A C 1
ATOM 1659 O O . SER A 1 213 ? 21.444 10.830 -28.559 1.00 90.69 213 SER A O 1
ATOM 1661 N N . GLY A 1 214 ? 21.452 9.442 -30.337 1.00 89.06 214 GLY A N 1
ATOM 1662 C CA . GLY A 1 214 ? 20.862 10.376 -31.293 1.00 89.06 214 GLY A CA 1
ATOM 1663 C C . GLY A 1 214 ? 19.415 10.076 -31.674 1.00 89.06 214 GLY A C 1
ATOM 1664 O O . GLY A 1 214 ? 18.723 10.974 -32.155 1.00 89.06 214 GLY A O 1
ATOM 1665 N N . SER A 1 215 ? 18.927 8.850 -31.482 1.00 93.31 215 SER A N 1
ATOM 1666 C CA . SER A 1 215 ? 17.690 8.401 -32.114 1.00 93.31 215 SER A CA 1
ATOM 1667 C C . SER A 1 215 ? 16.879 7.381 -31.317 1.00 93.31 215 SER A C 1
ATOM 1669 O O . SER A 1 215 ? 17.391 6.624 -30.495 1.00 93.31 215 SER A O 1
ATOM 1671 N N . ILE A 1 216 ? 15.571 7.374 -31.587 1.00 95.38 216 ILE A N 1
ATOM 1672 C CA . ILE A 1 216 ? 14.610 6.382 -31.095 1.00 95.38 216 ILE A CA 1
ATOM 1673 C C . ILE A 1 216 ? 13.892 5.771 -32.281 1.00 95.38 216 ILE A C 1
ATOM 1675 O O . ILE A 1 216 ? 13.385 6.495 -33.144 1.00 95.38 216 ILE A O 1
ATOM 1679 N N . TRP A 1 217 ? 13.755 4.453 -32.247 1.00 96.06 217 TRP A N 1
ATOM 1680 C CA . TRP A 1 217 ? 13.081 3.672 -33.266 1.00 96.06 217 TRP A CA 1
ATOM 1681 C C . TRP A 1 217 ? 12.096 2.697 -32.632 1.00 96.06 217 TRP A C 1
ATOM 1683 O O . TRP A 1 217 ? 12.388 2.077 -31.610 1.00 96.06 217 TRP A O 1
ATOM 1693 N N . ILE A 1 218 ? 10.919 2.565 -33.243 1.00 95.06 218 ILE A N 1
ATOM 1694 C CA . ILE A 1 218 ? 9.888 1.596 -32.856 1.00 95.06 218 ILE A CA 1
ATOM 1695 C C . ILE A 1 218 ? 9.329 0.975 -34.134 1.00 95.06 218 ILE A C 1
ATOM 1697 O O . ILE A 1 218 ? 8.881 1.695 -35.024 1.00 95.06 218 ILE A O 1
ATOM 1701 N N . ASN A 1 219 ? 9.323 -0.355 -34.219 1.00 93.12 219 ASN A N 1
ATOM 1702 C CA . ASN A 1 219 ? 8.867 -1.127 -35.378 1.00 93.12 219 ASN A CA 1
ATOM 1703 C C . ASN A 1 219 ? 9.489 -0.621 -36.696 1.00 93.12 219 ASN A C 1
ATOM 1705 O O . ASN A 1 219 ? 8.774 -0.374 -37.664 1.00 93.12 219 ASN A O 1
ATOM 1709 N N . ASP A 1 220 ? 10.811 -0.408 -36.700 1.00 92.31 220 ASP A N 1
ATOM 1710 C CA . ASP A 1 220 ? 11.595 0.146 -37.820 1.00 92.31 220 ASP A CA 1
ATOM 1711 C C . ASP A 1 220 ? 11.238 1.578 -38.263 1.00 92.31 220 ASP A C 1
ATOM 1713 O O . ASP A 1 220 ? 11.738 2.060 -39.279 1.00 92.31 220 ASP A O 1
ATOM 1717 N N . ILE A 1 221 ? 10.418 2.296 -37.495 1.00 93.50 221 ILE A N 1
ATOM 1718 C CA . ILE A 1 221 ? 10.078 3.695 -37.755 1.00 93.50 221 ILE A CA 1
ATOM 1719 C C . ILE A 1 221 ? 10.871 4.580 -36.798 1.00 93.50 221 ILE A C 1
ATOM 1721 O O . ILE A 1 221 ? 10.799 4.405 -35.579 1.00 93.50 221 ILE A O 1
ATOM 1725 N N . GLN A 1 222 ? 11.596 5.560 -37.343 1.00 94.62 222 GLN A N 1
ATOM 1726 C CA . GLN A 1 222 ? 12.274 6.567 -36.532 1.00 94.62 222 GLN A CA 1
ATOM 1727 C C . GLN A 1 222 ? 11.237 7.488 -35.886 1.00 94.62 222 GLN A C 1
ATOM 1729 O O . GLN A 1 222 ? 10.510 8.208 -36.569 1.00 94.62 222 GLN A O 1
ATOM 1734 N N . ILE A 1 223 ? 11.180 7.469 -34.559 1.00 93.69 223 ILE A N 1
ATOM 1735 C CA . ILE A 1 223 ? 10.272 8.299 -33.761 1.00 93.69 223 ILE A CA 1
ATOM 1736 C C . ILE A 1 223 ? 10.927 9.635 -33.413 1.00 93.69 223 ILE A C 1
ATOM 1738 O O . ILE A 1 223 ? 10.255 10.661 -33.326 1.00 93.69 223 ILE A O 1
ATOM 1742 N N . SER A 1 224 ? 12.244 9.630 -33.206 1.00 91.44 224 SER A N 1
ATOM 1743 C CA . SER A 1 224 ? 13.016 10.832 -32.899 1.00 91.44 224 SER A CA 1
ATOM 1744 C C . SER A 1 224 ? 14.450 10.701 -33.397 1.00 91.44 224 SER A C 1
ATOM 1746 O O . SER A 1 224 ? 15.012 9.607 -33.408 1.00 91.44 224 SER A O 1
ATOM 1748 N N . ASN A 1 225 ? 15.036 11.836 -33.769 1.00 89.38 225 ASN A N 1
ATOM 1749 C CA . ASN A 1 225 ? 16.442 12.006 -34.139 1.00 89.38 225 ASN A CA 1
ATOM 1750 C C . ASN A 1 225 ? 17.106 13.189 -33.397 1.00 89.38 225 ASN A C 1
ATOM 1752 O O . ASN A 1 225 ? 18.160 13.669 -33.804 1.00 89.38 225 ASN A O 1
ATOM 1756 N N . ALA A 1 226 ? 16.454 13.704 -32.348 1.00 85.25 226 ALA A N 1
ATOM 1757 C CA . ALA A 1 226 ? 16.852 14.919 -31.634 1.00 85.25 226 ALA A CA 1
ATOM 1758 C C . ALA A 1 226 ? 16.986 14.677 -30.122 1.00 85.25 226 ALA A C 1
ATOM 1760 O O . ALA A 1 226 ? 16.545 15.490 -29.302 1.00 85.25 226 ALA A O 1
ATOM 1761 N N . ILE A 1 227 ? 17.553 13.532 -29.739 1.00 87.62 227 ILE A N 1
ATOM 1762 C CA . ILE A 1 227 ? 17.818 13.198 -28.334 1.00 87.62 227 ILE A CA 1
ATOM 1763 C C . ILE A 1 227 ? 19.267 13.517 -27.982 1.00 87.62 227 ILE A C 1
ATOM 1765 O O . ILE A 1 227 ? 20.137 13.577 -28.841 1.00 87.62 227 ILE A O 1
ATOM 1769 N N . LYS A 1 228 ? 19.491 13.847 -26.707 1.00 89.19 228 LYS A N 1
ATOM 1770 C CA . LYS A 1 228 ? 20.781 14.334 -26.212 1.00 89.19 228 LYS A CA 1
ATOM 1771 C C . LYS A 1 228 ? 21.748 13.223 -25.813 1.00 89.19 228 LYS A C 1
ATOM 1773 O O . LYS A 1 228 ? 22.945 13.474 -25.794 1.00 89.19 228 LYS A O 1
ATOM 1778 N N . ASN A 1 229 ? 21.226 12.085 -25.360 1.00 92.88 229 ASN A N 1
ATOM 1779 C CA . ASN A 1 229 ? 21.998 10.967 -24.827 1.00 92.88 229 ASN A CA 1
ATOM 1780 C C . ASN A 1 229 ? 21.151 9.688 -24.785 1.00 92.88 229 ASN A C 1
ATOM 1782 O O . ASN A 1 229 ? 19.913 9.743 -24.753 1.00 92.88 229 ASN A O 1
ATOM 1786 N N . SER A 1 230 ? 21.826 8.544 -24.724 1.00 93.88 230 SER A N 1
ATOM 1787 C CA . SER A 1 230 ? 21.197 7.221 -24.814 1.00 93.88 230 SER A CA 1
ATOM 1788 C C . SER A 1 230 ? 20.347 6.910 -23.577 1.00 93.88 230 SER A C 1
ATOM 1790 O O . SER A 1 230 ? 19.316 6.248 -23.671 1.00 93.88 230 SER A O 1
ATOM 1792 N N . PHE A 1 231 ? 20.709 7.460 -22.410 1.00 94.75 231 PHE A N 1
ATOM 1793 C CA . PHE A 1 231 ? 19.941 7.305 -21.167 1.00 94.75 231 PHE A CA 1
ATOM 1794 C C . PHE A 1 231 ? 18.541 7.929 -21.268 1.00 94.75 231 PHE A C 1
ATOM 1796 O O . PHE A 1 231 ? 17.544 7.332 -20.853 1.00 94.75 231 PHE A O 1
ATOM 1803 N N . MET A 1 232 ? 18.435 9.133 -21.833 1.00 93.44 232 MET A N 1
ATOM 1804 C CA . MET A 1 232 ? 17.152 9.789 -22.091 1.00 93.44 232 MET A CA 1
ATOM 1805 C C . MET A 1 232 ? 16.345 9.034 -23.147 1.00 93.44 232 MET A C 1
ATOM 1807 O O . MET A 1 232 ? 15.131 8.900 -22.989 1.00 93.44 232 MET A O 1
ATOM 1811 N N . ALA A 1 233 ? 17.008 8.524 -24.189 1.00 94.88 233 ALA A N 1
ATOM 1812 C CA . ALA A 1 233 ? 16.358 7.746 -25.237 1.00 94.88 233 ALA A CA 1
ATOM 1813 C C . ALA A 1 233 ? 15.739 6.451 -24.677 1.00 94.88 233 ALA A C 1
ATOM 1815 O O . ALA A 1 233 ? 14.557 6.178 -24.898 1.00 94.88 233 ALA A O 1
ATOM 1816 N N . ALA A 1 234 ? 16.493 5.725 -23.850 1.00 94.75 234 ALA A N 1
ATOM 1817 C CA . ALA A 1 234 ? 16.033 4.523 -23.163 1.00 94.75 234 ALA A CA 1
ATOM 1818 C C . ALA A 1 234 ? 14.838 4.799 -22.237 1.00 94.75 234 ALA A C 1
ATOM 1820 O O . ALA A 1 234 ? 13.836 4.090 -22.295 1.00 94.75 234 ALA A O 1
ATOM 1821 N N . ASN A 1 235 ? 14.897 5.856 -21.420 1.00 92.31 235 ASN A N 1
ATOM 1822 C CA . ASN A 1 235 ? 13.787 6.227 -20.532 1.00 92.31 235 ASN A CA 1
ATOM 1823 C C . ASN A 1 235 ? 12.516 6.621 -21.298 1.00 92.31 235 ASN A C 1
ATOM 1825 O O . ASN A 1 235 ? 11.405 6.316 -20.852 1.00 92.31 235 ASN A O 1
ATOM 1829 N N . ALA A 1 236 ? 12.663 7.275 -22.453 1.00 91.44 236 ALA A N 1
ATOM 1830 C CA . ALA A 1 236 ? 11.534 7.586 -23.319 1.00 91.44 236 ALA A CA 1
ATOM 1831 C C . ALA A 1 236 ? 10.882 6.306 -23.869 1.00 91.44 236 ALA A C 1
ATOM 1833 O O . ALA A 1 236 ? 9.658 6.188 -23.824 1.00 91.44 236 ALA A O 1
ATOM 1834 N N . LEU A 1 237 ? 11.682 5.325 -24.307 1.00 92.19 237 LEU A N 1
ATOM 1835 C CA . LEU A 1 237 ? 11.179 4.025 -24.762 1.00 92.19 237 LEU A CA 1
ATOM 1836 C C . LEU A 1 237 ? 10.507 3.217 -23.646 1.00 92.19 237 LEU A C 1
ATOM 1838 O O . LEU A 1 237 ? 9.440 2.652 -23.884 1.00 92.19 237 LEU A O 1
ATOM 1842 N N . LEU A 1 238 ? 11.082 3.201 -22.441 1.00 89.75 238 LEU A N 1
ATOM 1843 C CA . LEU A 1 238 ? 10.532 2.519 -21.258 1.00 89.75 238 LEU A CA 1
ATOM 1844 C C . LEU A 1 238 ? 9.199 3.116 -20.791 1.00 89.75 238 LEU A C 1
ATOM 1846 O O . LEU A 1 238 ? 8.378 2.426 -20.194 1.00 89.75 238 LEU A O 1
ATOM 1850 N N . SER A 1 239 ? 8.971 4.400 -21.069 1.00 83.50 239 SER A N 1
ATOM 1851 C CA . SER A 1 239 ? 7.713 5.083 -20.747 1.00 83.50 239 SER A CA 1
ATOM 1852 C C . SER A 1 239 ? 6.621 4.849 -21.800 1.00 83.50 239 SER A C 1
ATOM 1854 O O . SER A 1 239 ? 5.480 5.274 -21.609 1.00 83.50 239 SER A O 1
ATOM 1856 N N . HIS A 1 240 ? 6.952 4.209 -22.925 1.00 79.19 240 HIS A N 1
ATOM 1857 C CA . HIS A 1 240 ? 6.070 4.070 -24.074 1.00 79.19 240 HIS A CA 1
ATOM 1858 C C . HIS A 1 240 ? 5.452 2.667 -24.137 1.00 79.19 240 HIS A C 1
ATOM 1860 O O . HIS A 1 240 ? 6.148 1.670 -24.299 1.00 79.19 240 HIS A O 1
ATOM 1866 N N . THR A 1 241 ? 4.121 2.573 -24.089 1.00 70.81 241 THR A N 1
ATOM 1867 C CA . THR A 1 241 ? 3.386 1.294 -23.988 1.00 70.81 241 THR A CA 1
ATOM 1868 C C . THR A 1 241 ? 3.471 0.391 -25.228 1.00 70.81 241 THR A C 1
ATOM 1870 O O . THR A 1 241 ? 3.070 -0.767 -25.165 1.00 70.81 241 THR A O 1
ATOM 1873 N N . ILE A 1 242 ? 3.979 0.898 -26.360 1.00 81.38 242 ILE A N 1
ATOM 1874 C CA . ILE A 1 242 ? 4.202 0.114 -27.596 1.00 81.38 242 ILE A CA 1
ATOM 1875 C C . ILE A 1 242 ? 5.543 -0.647 -27.563 1.00 81.38 242 ILE A C 1
ATOM 1877 O O . ILE A 1 242 ? 5.716 -1.621 -28.300 1.00 81.38 242 ILE A O 1
ATOM 1881 N N . SER A 1 243 ? 6.488 -0.233 -26.716 1.00 82.31 243 SER A N 1
ATOM 1882 C CA . SER A 1 243 ? 7.787 -0.895 -26.565 1.00 82.31 243 SER A CA 1
ATOM 1883 C C . SER A 1 243 ? 7.595 -2.212 -25.812 1.00 82.31 243 SER A C 1
ATOM 1885 O O . SER A 1 243 ? 7.360 -2.214 -24.605 1.00 82.31 243 SER A O 1
ATOM 1887 N N . ARG A 1 244 ? 7.658 -3.338 -26.526 1.00 85.44 244 ARG A N 1
ATOM 1888 C CA . ARG A 1 244 ? 7.511 -4.677 -25.939 1.00 85.44 244 ARG A CA 1
ATOM 1889 C C . ARG A 1 244 ? 8.850 -5.266 -25.534 1.00 85.44 244 ARG A C 1
ATOM 1891 O O . ARG A 1 244 ? 8.872 -5.999 -24.564 1.00 85.44 244 ARG A O 1
ATOM 1898 N N . SER A 1 245 ? 9.921 -4.934 -26.250 1.00 91.69 245 SER A N 1
ATOM 1899 C CA . SER A 1 245 ? 11.312 -5.280 -25.945 1.00 91.69 245 SER A CA 1
ATOM 1900 C C . SER A 1 245 ? 12.229 -4.187 -26.510 1.00 91.69 245 SER A C 1
ATOM 1902 O O . SER A 1 245 ? 11.950 -3.647 -27.587 1.00 91.69 245 SER A O 1
ATOM 1904 N N . ILE A 1 246 ? 13.263 -3.804 -25.760 1.00 95.50 246 ILE A N 1
ATOM 1905 C CA . ILE A 1 246 ? 14.112 -2.640 -26.043 1.00 95.50 246 ILE A CA 1
ATOM 1906 C C . ILE A 1 246 ? 15.577 -3.059 -26.164 1.00 95.50 246 ILE A C 1
ATOM 1908 O O . ILE A 1 246 ? 16.129 -3.646 -25.235 1.00 95.50 246 ILE A O 1
ATOM 1912 N N . LEU A 1 247 ? 16.228 -2.639 -27.250 1.00 96.56 247 LEU A N 1
ATOM 1913 C CA . LEU A 1 247 ? 17.685 -2.634 -27.384 1.00 96.56 247 LEU A CA 1
ATOM 1914 C C . LEU A 1 247 ? 18.221 -1.206 -27.199 1.00 96.56 247 LEU A C 1
ATOM 1916 O O . LEU A 1 247 ? 17.892 -0.306 -27.969 1.00 96.56 247 LEU A O 1
ATOM 1920 N N . CYS A 1 248 ? 19.064 -0.981 -26.198 1.00 96.31 248 CYS A N 1
ATOM 1921 C CA . CYS A 1 248 ? 19.710 0.310 -25.972 1.00 96.31 248 CYS A CA 1
ATOM 1922 C C . CYS A 1 248 ? 21.211 0.200 -26.225 1.00 96.31 248 CYS A C 1
ATOM 1924 O O . CYS A 1 248 ? 21.889 -0.593 -25.570 1.00 96.31 248 CYS A O 1
ATOM 1926 N N . VAL A 1 249 ? 21.726 1.021 -27.137 1.00 95.62 249 VAL A N 1
ATOM 1927 C CA . VAL A 1 249 ? 23.164 1.196 -27.354 1.00 95.62 249 VAL A CA 1
ATOM 1928 C C . VAL A 1 249 ? 23.609 2.437 -26.593 1.00 95.62 249 VAL A C 1
ATOM 1930 O O . VAL A 1 249 ? 23.088 3.522 -26.832 1.00 95.62 249 VAL A O 1
ATOM 1933 N N . MET A 1 250 ? 24.538 2.281 -25.653 1.00 94.50 250 MET A N 1
ATOM 1934 C CA . MET A 1 250 ? 24.917 3.340 -24.715 1.00 94.50 250 MET A CA 1
ATOM 1935 C C . MET A 1 250 ? 26.429 3.373 -24.496 1.00 94.50 250 MET A C 1
ATOM 1937 O O . MET A 1 250 ? 27.072 2.327 -24.378 1.00 94.50 250 MET A O 1
ATOM 1941 N N . ALA A 1 251 ? 27.002 4.572 -24.415 1.00 92.38 251 ALA A N 1
ATOM 1942 C CA . ALA A 1 251 ? 28.434 4.717 -24.186 1.00 92.38 251 ALA A CA 1
ATOM 1943 C C . ALA A 1 251 ? 28.801 4.411 -22.724 1.00 92.38 251 ALA A C 1
ATOM 1945 O O . ALA A 1 251 ? 28.037 4.717 -21.803 1.00 92.38 251 ALA A O 1
ATOM 1946 N N . GLU A 1 252 ? 30.005 3.887 -22.481 1.00 91.69 252 GLU A N 1
ATOM 1947 C CA . GLU A 1 252 ? 30.512 3.671 -21.117 1.00 91.69 252 GLU A CA 1
ATOM 1948 C C . GLU A 1 252 ? 30.489 4.947 -20.265 1.00 91.69 252 GLU A C 1
ATOM 1950 O O . GLU A 1 252 ? 30.106 4.905 -19.093 1.00 91.69 252 GLU A O 1
ATOM 1955 N N . ASP A 1 253 ? 30.860 6.088 -20.849 1.00 90.81 253 ASP A N 1
ATOM 1956 C CA . ASP A 1 253 ? 30.872 7.379 -20.156 1.00 90.81 253 ASP A CA 1
ATOM 1957 C C . ASP A 1 253 ? 29.464 7.838 -19.766 1.00 90.81 253 ASP A C 1
ATOM 1959 O O . ASP A 1 253 ? 29.264 8.373 -18.674 1.00 90.81 253 ASP A O 1
ATOM 1963 N N . GLU A 1 254 ? 28.461 7.556 -20.603 1.00 92.88 254 GLU A N 1
ATOM 1964 C CA . GLU A 1 254 ? 27.067 7.826 -20.258 1.00 92.88 254 GLU A CA 1
ATOM 1965 C C . GLU A 1 254 ? 26.617 6.949 -19.084 1.00 92.88 254 GLU A C 1
ATOM 1967 O O . GLU A 1 254 ? 25.889 7.425 -18.214 1.00 92.88 254 GLU A O 1
ATOM 1972 N N . ILE A 1 255 ? 27.063 5.690 -19.005 1.00 92.69 255 ILE A N 1
ATOM 1973 C CA . ILE A 1 255 ? 26.724 4.792 -17.885 1.00 92.69 255 ILE A CA 1
ATOM 1974 C C . ILE A 1 255 ? 27.389 5.283 -16.600 1.00 92.69 255 ILE A C 1
ATOM 1976 O O . ILE A 1 255 ? 26.756 5.308 -15.545 1.00 92.69 255 ILE A O 1
ATOM 1980 N N . LYS A 1 256 ? 28.648 5.720 -16.676 1.00 90.19 256 LYS A N 1
ATOM 1981 C CA . LYS A 1 256 ? 29.368 6.312 -15.539 1.00 90.19 256 LYS A CA 1
ATOM 1982 C C . LYS A 1 256 ? 28.695 7.597 -15.052 1.00 90.19 256 LYS A C 1
ATOM 1984 O O . LYS A 1 256 ? 28.675 7.851 -13.848 1.00 90.19 256 LYS A O 1
ATOM 1989 N N . GLN A 1 257 ? 28.138 8.391 -15.966 1.00 93.12 257 GLN A N 1
ATOM 1990 C CA . GLN A 1 257 ? 27.507 9.672 -15.653 1.00 93.12 257 GLN A CA 1
ATOM 1991 C C . GLN A 1 257 ? 26.059 9.538 -15.155 1.00 93.12 257 GLN A C 1
ATOM 1993 O O . GLN A 1 257 ? 25.682 10.211 -14.195 1.00 93.12 257 GLN A O 1
ATOM 1998 N N . PHE A 1 258 ? 25.241 8.715 -15.812 1.00 93.56 258 PHE A N 1
ATOM 1999 C CA . PHE A 1 258 ? 23.790 8.647 -15.593 1.00 93.56 258 PHE A CA 1
ATOM 2000 C C . PHE A 1 258 ? 23.328 7.347 -14.922 1.00 93.56 258 PHE A C 1
ATOM 2002 O O . PHE A 1 258 ? 22.205 7.283 -14.423 1.00 93.56 258 PHE A O 1
ATOM 2009 N N . GLY A 1 259 ? 24.188 6.330 -14.864 1.00 92.81 259 GLY A N 1
ATOM 2010 C CA . GLY A 1 259 ? 23.833 4.990 -14.410 1.00 92.81 259 GLY A CA 1
ATOM 2011 C C . GLY A 1 259 ? 23.089 4.179 -15.473 1.00 92.81 259 GLY A C 1
ATOM 2012 O O . GLY A 1 259 ? 23.045 4.532 -16.652 1.00 92.81 259 GLY A O 1
ATOM 2013 N N . LEU A 1 260 ? 22.503 3.060 -15.043 1.00 92.31 260 LEU A N 1
ATOM 2014 C CA . LEU A 1 260 ? 21.705 2.191 -15.906 1.00 92.31 260 LEU A CA 1
ATOM 2015 C C . LEU A 1 260 ? 20.264 2.713 -16.039 1.00 92.31 260 LEU A C 1
ATOM 2017 O O . LEU A 1 260 ? 19.665 3.062 -15.019 1.00 92.31 260 LEU A O 1
ATOM 2021 N N . PRO A 1 261 ? 19.664 2.703 -17.247 1.00 91.56 261 PRO A N 1
ATOM 2022 C CA . PRO A 1 261 ? 18.256 3.074 -17.433 1.00 91.56 261 PRO A CA 1
ATOM 2023 C C . PRO A 1 261 ? 17.275 2.170 -16.673 1.00 91.56 261 PRO A C 1
ATOM 2025 O O . PRO A 1 261 ? 16.201 2.610 -16.271 1.00 91.56 261 PRO A O 1
ATOM 2028 N N . VAL A 1 262 ? 17.649 0.906 -16.450 1.00 89.38 262 VAL A N 1
ATOM 2029 C CA . VAL A 1 262 ? 16.865 -0.075 -15.690 1.00 89.38 262 VAL A CA 1
ATOM 2030 C C . VAL A 1 262 ? 17.715 -0.729 -14.607 1.00 89.38 262 VAL A C 1
ATOM 2032 O O . VAL A 1 262 ? 18.914 -0.935 -14.775 1.00 89.38 262 VAL A O 1
ATOM 2035 N N . TYR A 1 263 ? 17.080 -1.107 -13.494 1.00 85.56 263 TYR A N 1
ATOM 2036 C CA . TYR A 1 263 ? 17.776 -1.762 -12.381 1.00 85.56 263 TYR A CA 1
ATOM 2037 C C . TYR A 1 263 ? 18.283 -3.169 -12.731 1.00 85.56 263 TYR A C 1
ATOM 2039 O O . TYR A 1 263 ? 19.298 -3.594 -12.184 1.00 85.56 263 TYR A O 1
ATOM 2047 N N . ARG A 1 264 ? 17.581 -3.895 -13.612 1.00 85.19 264 ARG A N 1
ATOM 2048 C CA . ARG A 1 264 ? 17.975 -5.230 -14.079 1.00 85.19 264 ARG A CA 1
ATOM 2049 C C . ARG A 1 264 ? 17.751 -5.383 -15.584 1.00 85.19 264 ARG A C 1
ATOM 2051 O O . ARG A 1 264 ? 16.639 -5.726 -15.978 1.00 85.19 264 ARG A O 1
ATOM 2058 N N . PRO A 1 265 ? 18.768 -5.103 -16.417 1.00 89.12 265 PRO A N 1
ATOM 2059 C CA . PRO A 1 265 ? 18.718 -5.422 -17.838 1.00 89.12 265 PRO A CA 1
ATOM 2060 C C . PRO A 1 265 ? 18.588 -6.934 -18.056 1.00 89.12 265 PRO A C 1
ATOM 2062 O O . PRO A 1 265 ? 19.234 -7.725 -17.361 1.00 89.12 265 PRO A O 1
ATOM 2065 N N . THR A 1 266 ? 17.798 -7.324 -19.053 1.00 89.56 266 THR A N 1
ATOM 2066 C CA . THR A 1 266 ? 17.649 -8.716 -19.502 1.00 89.56 266 THR A CA 1
ATOM 2067 C C . THR A 1 266 ? 18.986 -9.289 -19.952 1.00 89.56 266 THR A C 1
ATOM 2069 O O . THR A 1 266 ? 19.326 -10.417 -19.603 1.00 89.56 266 THR A O 1
ATOM 2072 N N . SER A 1 267 ? 19.774 -8.492 -20.673 1.00 89.56 267 SER A N 1
ATOM 2073 C CA . SER A 1 267 ? 21.160 -8.817 -20.987 1.00 89.56 267 SER A CA 1
ATOM 2074 C C . SER A 1 267 ? 22.017 -7.564 -21.050 1.00 89.56 267 SER A C 1
ATOM 2076 O O . SER A 1 267 ? 21.531 -6.466 -21.339 1.00 89.56 267 SER A O 1
ATOM 2078 N N . ILE A 1 268 ? 23.312 -7.750 -20.819 1.00 91.12 268 ILE A N 1
ATOM 2079 C CA . ILE A 1 268 ? 24.332 -6.730 -21.047 1.00 91.12 268 ILE A CA 1
ATOM 2080 C C . ILE A 1 268 ? 25.404 -7.338 -21.947 1.00 91.12 268 ILE A C 1
ATOM 2082 O O . ILE A 1 268 ? 25.895 -8.433 -21.665 1.00 91.12 268 ILE A O 1
ATOM 2086 N N . SER A 1 269 ? 25.759 -6.624 -23.009 1.00 89.12 269 SER A N 1
ATOM 2087 C CA . SER A 1 269 ? 26.800 -7.019 -23.960 1.00 89.12 269 SER A CA 1
ATOM 2088 C C . SER A 1 269 ? 27.722 -5.838 -24.230 1.00 89.12 269 SER A C 1
ATOM 2090 O O . SER A 1 269 ? 27.294 -4.684 -24.169 1.00 89.12 269 SER A O 1
ATOM 2092 N N . PHE A 1 270 ? 28.974 -6.117 -24.565 1.00 86.69 270 PHE A N 1
ATOM 2093 C CA . PHE A 1 270 ? 29.929 -5.102 -24.993 1.00 86.69 270 PHE A CA 1
ATOM 2094 C C . PHE A 1 270 ? 30.180 -5.230 -26.499 1.00 86.69 270 PHE A C 1
ATOM 2096 O O . PHE A 1 270 ? 30.301 -6.338 -27.022 1.00 86.69 270 PHE A O 1
ATOM 2103 N N . MET A 1 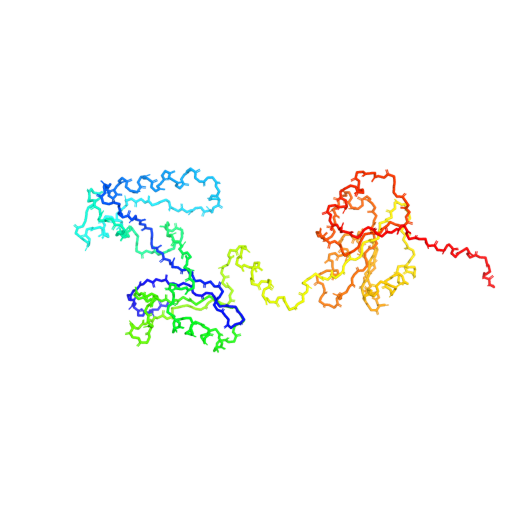271 ? 30.251 -4.099 -27.205 1.00 83.56 271 MET A N 1
ATOM 2104 C CA . MET A 1 271 ? 30.680 -4.065 -28.609 1.00 83.56 271 MET A CA 1
ATOM 2105 C C . MET A 1 271 ? 32.161 -4.405 -28.762 1.00 83.56 271 MET A C 1
ATOM 2107 O O . MET A 1 271 ? 32.565 -5.032 -29.734 1.00 83.56 271 MET A O 1
ATOM 2111 N N . GLN A 1 272 ? 32.976 -3.937 -27.820 1.00 79.62 272 GLN A N 1
ATOM 2112 C CA . GLN A 1 272 ? 34.398 -4.227 -27.738 1.00 79.62 272 GLN A CA 1
ATOM 2113 C C . GLN A 1 272 ? 34.738 -4.580 -26.298 1.00 79.62 272 GLN A C 1
ATOM 2115 O O . GLN A 1 272 ? 34.150 -4.031 -25.365 1.00 79.62 272 GLN A O 1
ATOM 2120 N N . LYS A 1 273 ? 35.728 -5.454 -26.115 1.00 71.69 273 LYS A N 1
ATOM 2121 C CA . LYS A 1 273 ? 36.204 -5.840 -24.791 1.00 71.69 273 LYS A CA 1
ATOM 2122 C C . LYS A 1 273 ? 36.565 -4.604 -23.963 1.00 71.69 273 LYS A C 1
ATOM 2124 O O . LYS A 1 273 ? 37.494 -3.878 -24.306 1.00 71.69 273 LYS A O 1
ATOM 2129 N N . THR A 1 274 ? 35.858 -4.399 -22.856 1.00 72.44 274 THR A N 1
ATOM 2130 C CA . THR A 1 274 ? 36.164 -3.303 -21.934 1.00 72.44 274 THR A CA 1
ATOM 2131 C C . THR A 1 274 ? 37.377 -3.630 -21.062 1.00 72.44 274 THR A C 1
ATOM 2133 O O . THR A 1 274 ? 37.533 -4.751 -20.561 1.00 72.44 274 THR A O 1
ATOM 2136 N N . GLU A 1 275 ? 38.245 -2.643 -20.848 1.00 77.19 275 GLU A N 1
ATOM 2137 C CA . GLU A 1 275 ? 39.342 -2.730 -19.877 1.00 77.19 275 GLU A CA 1
ATOM 2138 C C . GLU A 1 275 ? 38.913 -2.268 -18.470 1.00 77.19 275 GLU A C 1
ATOM 2140 O O . GLU A 1 275 ? 39.625 -2.504 -17.484 1.00 77.19 275 GLU A O 1
ATOM 2145 N N . ASP A 1 276 ? 37.722 -1.669 -18.339 1.00 82.88 276 ASP A N 1
ATOM 2146 C CA . ASP A 1 276 ? 37.203 -1.142 -17.079 1.00 82.88 276 ASP A CA 1
ATOM 2147 C C . ASP A 1 276 ? 36.609 -2.256 -16.203 1.00 82.88 276 ASP A C 1
ATOM 2149 O O . ASP A 1 276 ? 35.405 -2.525 -16.151 1.00 82.88 276 ASP A O 1
ATOM 2153 N N . LYS A 1 277 ? 37.491 -2.912 -15.444 1.00 81.81 277 LYS A N 1
ATOM 2154 C CA . LYS A 1 277 ? 37.115 -3.986 -14.512 1.00 81.81 277 LYS A CA 1
ATOM 2155 C C . LYS A 1 277 ? 36.097 -3.547 -13.456 1.00 81.81 277 LYS A C 1
ATOM 2157 O O . LYS A 1 277 ? 35.307 -4.381 -13.018 1.00 81.81 277 LYS A O 1
ATOM 2162 N N . LYS A 1 278 ? 36.106 -2.271 -13.045 1.00 84.69 278 LYS A N 1
ATOM 2163 C CA . LYS A 1 278 ? 35.161 -1.756 -12.039 1.00 84.69 278 LYS A CA 1
ATOM 2164 C C . LYS A 1 278 ? 33.764 -1.635 -12.626 1.00 84.69 278 LYS A C 1
ATOM 2166 O O . LYS A 1 278 ? 32.798 -1.999 -11.958 1.00 84.69 278 LYS A O 1
ATOM 2171 N N . LEU A 1 279 ? 33.663 -1.164 -13.868 1.00 84.31 279 LEU A N 1
ATOM 2172 C CA . LEU A 1 279 ? 32.402 -1.119 -14.597 1.00 84.31 279 LEU A CA 1
ATOM 2173 C C . LEU A 1 279 ? 31.817 -2.529 -14.738 1.00 84.31 279 LEU A C 1
ATOM 2175 O O . LEU A 1 279 ? 30.670 -2.750 -14.361 1.00 84.31 279 LEU A O 1
ATOM 2179 N N . VAL A 1 280 ? 32.614 -3.506 -15.178 1.00 83.19 280 VAL A N 1
ATOM 2180 C CA . VAL A 1 280 ? 32.167 -4.906 -15.304 1.00 83.19 280 VAL A CA 1
ATOM 2181 C C . VAL A 1 280 ? 31.676 -5.477 -13.971 1.00 83.19 280 VAL A C 1
ATOM 2183 O O . VAL A 1 280 ? 30.643 -6.143 -13.928 1.00 83.19 280 VAL A O 1
ATOM 2186 N N . GLU A 1 281 ? 32.400 -5.237 -12.877 1.00 83.75 281 GLU A N 1
ATOM 2187 C CA . GLU A 1 281 ? 32.007 -5.711 -11.546 1.00 83.75 281 GLU A CA 1
ATOM 2188 C C . GLU A 1 281 ? 30.702 -5.066 -11.059 1.00 83.75 281 GLU A C 1
ATOM 2190 O O . GLU A 1 281 ? 29.866 -5.757 -10.477 1.00 83.75 281 GLU A O 1
ATOM 2195 N N . MET A 1 282 ? 30.490 -3.779 -11.350 1.00 86.88 282 MET A N 1
ATOM 2196 C CA . MET A 1 282 ? 29.225 -3.091 -11.082 1.00 86.88 282 MET A CA 1
ATOM 2197 C C . MET A 1 282 ? 28.077 -3.713 -11.887 1.00 86.88 282 MET A C 1
ATOM 2199 O O . MET A 1 282 ? 27.062 -4.095 -11.309 1.00 86.88 282 MET A O 1
ATOM 2203 N N . LEU A 1 283 ? 28.250 -3.909 -13.197 1.00 85.38 283 LEU A N 1
ATOM 2204 C CA . LEU A 1 283 ? 27.203 -4.433 -14.086 1.00 85.38 283 LEU A CA 1
ATOM 2205 C C . LEU A 1 283 ? 26.774 -5.864 -13.723 1.00 85.38 283 LEU A C 1
ATOM 2207 O O . LEU A 1 283 ? 25.587 -6.187 -13.795 1.00 85.38 283 LEU A O 1
ATOM 2211 N N . LYS A 1 284 ? 27.706 -6.703 -13.251 1.00 81.69 284 LYS A N 1
ATOM 2212 C CA . LYS A 1 284 ? 27.425 -8.070 -12.770 1.00 81.69 284 LYS A CA 1
ATOM 2213 C C . LYS A 1 284 ? 26.468 -8.132 -11.576 1.00 81.69 284 LYS A C 1
ATOM 2215 O O . LYS A 1 284 ? 25.919 -9.190 -11.299 1.00 81.69 284 LYS A O 1
ATOM 2220 N N . GLN A 1 285 ? 26.249 -7.028 -10.862 1.00 82.56 285 GLN A N 1
ATOM 2221 C CA . GLN A 1 285 ? 25.270 -6.969 -9.767 1.00 82.56 285 GLN A CA 1
ATOM 2222 C C . GLN A 1 285 ? 23.828 -6.812 -10.276 1.00 82.56 285 GLN A C 1
ATOM 2224 O O . GLN A 1 285 ? 22.874 -7.012 -9.519 1.00 82.56 285 GLN A O 1
ATOM 2229 N N . HIS A 1 286 ? 23.667 -6.444 -11.549 1.00 81.56 286 HIS A N 1
ATOM 2230 C CA . HIS A 1 286 ? 22.396 -6.053 -12.151 1.00 81.56 286 HIS A CA 1
ATOM 2231 C C . HIS A 1 286 ? 21.865 -7.057 -13.179 1.00 81.56 286 HIS A C 1
ATOM 2233 O O . HIS A 1 286 ? 20.685 -6.998 -13.509 1.00 81.56 286 HIS A O 1
ATOM 2239 N N . THR A 1 287 ? 22.677 -7.997 -13.663 1.00 74.19 287 THR A N 1
ATOM 2240 C CA . THR A 1 287 ? 22.218 -9.045 -14.582 1.00 74.19 287 THR A CA 1
ATOM 2241 C C . THR A 1 287 ? 22.945 -10.363 -14.338 1.00 74.19 287 THR A C 1
ATOM 2243 O O . THR A 1 287 ? 24.140 -10.374 -14.044 1.00 74.19 287 THR A O 1
ATOM 2246 N N . ASP A 1 288 ? 22.221 -11.469 -14.510 1.00 64.56 288 ASP A N 1
ATOM 2247 C CA . ASP A 1 288 ? 22.791 -12.820 -14.511 1.00 64.56 288 ASP A CA 1
ATOM 2248 C C . ASP A 1 288 ? 23.337 -13.205 -15.904 1.00 64.56 288 ASP A C 1
ATOM 2250 O O . ASP A 1 288 ? 24.065 -14.189 -16.037 1.00 64.56 288 ASP A O 1
ATOM 2254 N N . THR A 1 289 ? 23.024 -12.410 -16.940 1.00 62.66 289 THR A N 1
ATOM 2255 C CA . THR A 1 289 ? 23.381 -12.676 -18.340 1.00 62.66 289 THR A CA 1
ATOM 2256 C C . THR A 1 289 ? 24.286 -11.571 -18.883 1.00 62.66 289 THR A C 1
ATOM 2258 O O . THR A 1 289 ? 23.829 -10.579 -19.457 1.00 62.66 289 THR A O 1
ATOM 2261 N N . VAL A 1 290 ? 25.596 -11.754 -18.713 1.00 61.81 290 VAL A N 1
ATOM 2262 C CA . VAL A 1 290 ? 26.605 -11.003 -19.473 1.00 61.81 290 VAL A CA 1
ATOM 2263 C C . VAL A 1 290 ? 26.940 -11.835 -20.707 1.00 61.81 290 VAL A C 1
ATOM 2265 O O . VAL A 1 290 ? 27.558 -12.895 -20.583 1.00 61.81 290 VAL A O 1
ATOM 2268 N N . LEU A 1 291 ? 26.465 -11.403 -21.874 1.00 56.97 291 LEU A N 1
ATOM 2269 C CA . LEU A 1 291 ? 26.723 -12.100 -23.135 1.00 56.97 291 LEU A CA 1
ATOM 2270 C C . LEU A 1 291 ? 28.177 -11.853 -23.584 1.00 56.97 291 LEU A C 1
ATOM 2272 O O . LEU A 1 291 ? 28.754 -10.823 -23.223 1.00 56.97 291 LEU A O 1
ATOM 2276 N N . PRO A 1 292 ? 28.794 -12.795 -24.326 1.00 54.84 292 PRO A N 1
ATOM 2277 C CA . PRO A 1 292 ? 30.113 -12.580 -24.920 1.00 54.84 292 PRO A CA 1
ATOM 2278 C C . PRO A 1 292 ? 30.120 -11.342 -25.830 1.00 54.84 292 PRO A C 1
ATOM 2280 O O . PRO A 1 292 ? 29.068 -10.923 -26.315 1.00 54.84 292 PRO A O 1
ATOM 2283 N N . ASP A 1 293 ? 31.307 -10.764 -26.042 1.00 58.31 293 ASP A N 1
ATOM 2284 C CA . ASP A 1 293 ? 31.497 -9.592 -26.905 1.00 58.31 293 ASP A CA 1
ATOM 2285 C C . ASP A 1 293 ? 30.831 -9.820 -28.275 1.00 58.31 293 ASP A C 1
ATOM 2287 O O . ASP A 1 293 ? 30.957 -10.897 -28.869 1.00 58.31 293 ASP A O 1
ATOM 2291 N N . ILE A 1 294 ? 30.101 -8.819 -28.773 1.00 58.62 294 ILE A N 1
ATOM 2292 C CA . ILE A 1 294 ? 29.418 -8.921 -30.066 1.00 58.62 294 ILE A CA 1
ATOM 2293 C C . ILE A 1 294 ? 30.479 -8.793 -31.166 1.00 58.62 294 ILE A C 1
ATOM 2295 O O . ILE A 1 294 ? 30.953 -7.693 -31.448 1.00 58.62 294 ILE A O 1
ATOM 2299 N N . GLU A 1 295 ? 30.849 -9.906 -31.809 1.00 46.88 295 GLU A N 1
ATOM 2300 C CA . GLU A 1 295 ? 31.666 -9.882 -33.028 1.00 46.88 295 GLU A CA 1
ATOM 2301 C C . GLU A 1 295 ? 30.849 -9.284 -34.180 1.00 46.88 295 GLU A C 1
ATOM 2303 O O . GLU A 1 295 ? 30.188 -9.979 -34.951 1.00 46.88 295 GLU A O 1
ATOM 2308 N N . LEU A 1 296 ? 30.893 -7.961 -34.308 1.00 46.69 296 LEU A N 1
ATOM 2309 C CA . LEU A 1 296 ? 30.426 -7.290 -35.510 1.00 46.69 296 LEU A CA 1
ATOM 2310 C C . LEU A 1 296 ? 31.388 -7.660 -36.641 1.00 46.69 296 LEU A C 1
ATOM 2312 O O . LEU A 1 296 ? 32.527 -7.191 -36.670 1.00 46.69 296 LEU A O 1
ATOM 2316 N N . GLN A 1 297 ? 30.942 -8.503 -37.578 1.00 36.75 297 GLN A N 1
ATOM 2317 C CA . GLN A 1 297 ? 31.653 -8.668 -38.842 1.00 36.75 297 GLN A CA 1
ATOM 2318 C C . GLN A 1 297 ? 31.766 -7.287 -39.482 1.00 36.75 297 GLN A C 1
ATOM 2320 O O . GLN A 1 297 ? 30.774 -6.683 -39.891 1.00 36.75 297 GLN A O 1
ATOM 2325 N N . THR A 1 298 ? 32.989 -6.769 -39.531 1.00 31.61 298 THR A N 1
ATOM 2326 C CA . THR A 1 298 ? 33.303 -5.541 -40.238 1.00 31.61 298 THR A CA 1
ATOM 2327 C C . THR A 1 298 ? 32.969 -5.768 -41.708 1.00 31.61 298 THR A C 1
ATOM 2329 O O . THR A 1 298 ? 33.699 -6.436 -42.437 1.00 31.61 298 THR A O 1
ATOM 2332 N N . CYS A 1 299 ? 31.840 -5.226 -42.170 1.00 29.14 299 CYS A N 1
ATOM 2333 C CA . CYS A 1 299 ? 31.622 -5.027 -43.595 1.00 29.14 299 CYS A CA 1
ATOM 2334 C C . CYS A 1 299 ? 32.649 -3.988 -44.056 1.00 29.14 299 CYS A C 1
ATOM 2336 O O . CYS A 1 299 ? 32.399 -2.785 -44.054 1.00 29.14 299 CYS A O 1
ATOM 2338 N N . THR A 1 300 ? 33.843 -4.448 -44.418 1.00 31.25 300 THR A N 1
ATOM 2339 C CA . THR 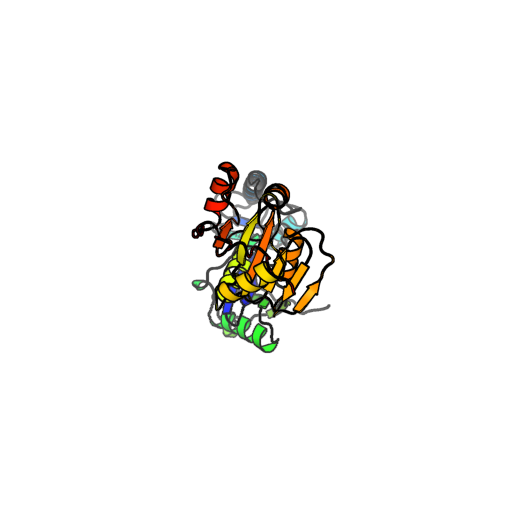A 1 300 ? 34.805 -3.646 -45.159 1.00 31.25 300 THR A CA 1
ATOM 2340 C C . THR A 1 300 ? 34.193 -3.367 -46.527 1.00 31.25 300 THR A C 1
ATOM 2342 O O . THR A 1 300 ? 34.207 -4.202 -47.429 1.00 31.25 300 THR A O 1
ATOM 2345 N N . HIS A 1 301 ? 33.606 -2.181 -46.685 1.00 34.72 301 HIS A N 1
ATOM 2346 C CA . HIS A 1 301 ? 33.204 -1.670 -47.987 1.00 34.72 301 HIS A CA 1
ATOM 2347 C C . HIS A 1 301 ? 34.439 -1.561 -48.888 1.00 34.72 301 HIS A C 1
ATOM 2349 O O . HIS A 1 301 ? 35.169 -0.575 -48.876 1.00 34.72 301 HIS A O 1
ATOM 2355 N N . THR A 1 302 ? 34.662 -2.587 -49.702 1.00 35.00 302 THR A N 1
ATOM 2356 C CA . THR A 1 302 ? 35.326 -2.446 -50.995 1.00 35.00 302 THR A CA 1
ATOM 2357 C C . THR A 1 302 ? 34.330 -2.955 -52.027 1.00 35.00 302 THR A C 1
ATOM 2359 O O . THR A 1 302 ? 33.867 -4.084 -51.892 1.00 35.00 302 THR A O 1
ATOM 2362 N N . HIS A 1 303 ? 34.052 -2.133 -53.043 1.00 28.84 303 HIS A N 1
ATOM 2363 C CA . HIS A 1 303 ? 33.073 -2.284 -54.137 1.00 28.84 303 HIS A CA 1
ATOM 2364 C C . HIS A 1 303 ? 31.740 -1.542 -53.933 1.00 28.84 303 HIS A C 1
ATOM 2366 O O . HIS A 1 303 ? 30.677 -2.141 -53.802 1.00 28.84 303 HIS A O 1
ATOM 2372 N N . CYS A 1 304 ? 31.811 -0.208 -54.001 1.00 28.02 304 CYS A N 1
ATOM 2373 C CA . CYS A 1 304 ? 30.811 0.549 -54.757 1.00 28.02 304 CYS A CA 1
ATOM 2374 C C . CYS A 1 304 ? 31.172 0.465 -56.249 1.00 28.02 304 CYS A C 1
ATOM 2376 O O . CYS A 1 304 ? 32.352 0.561 -56.593 1.00 28.02 304 CYS A O 1
ATOM 2378 N N . ILE A 1 305 ? 30.157 0.268 -57.093 1.00 31.02 305 ILE A N 1
ATOM 2379 C CA . ILE A 1 305 ? 30.191 0.577 -58.533 1.00 31.02 305 ILE A CA 1
ATOM 2380 C C . ILE A 1 305 ? 30.181 2.097 -58.696 1.00 31.02 305 ILE A C 1
ATOM 2382 O O . ILE A 1 305 ? 29.463 2.749 -57.901 1.00 31.02 305 ILE A O 1
#

Organism: NCBI:txid1918949

Sequence (305 aa):
MLEKHFEGISYRLTVCNGELANCTMKLPAGVTGDGKHTIRQLVALERNEAQNNKRLHAPERQLVSIDTEAEGILRSRGLSSDSIPDRDVFIPLKGKTNATAGGKTIRLKHEEIHPDNTRLAIETARLLRLDIAGIDLIIKDISQSWLQSGGLICEVNAIPQMGPKAIRRMMEKMAKEDLTTPFHLVIHHETGMEQEAIRKLAHETDCNAWCDSGSIWINDIQISNAIKNSFMAANALLSHTISRSILCVMAEDEIKQFGLPVYRPTSISFMQKTEDKKLVEMLKQHTDTVLPDIELQTCTHTHCI

Secondary structure (DSSP, 8-state):
-------SEEEEEEEETTEEEEEEEEEPSEEE--SSS-HHHHHHHHHHHHHH-TT---TT-PPP---HHHHHHHHHTT--TT--PPTT-EEES-S---GGGT-EEEEPPGGGS-HHHHHHHHHHHHHTT-SEEEEEEEES-TTS-HHHH--EEEEEESS----HHHHHHHHHHH-SS-SSPPEEEEEESSS---HHHHHHHHHHTT-SEEE-SS-EEETTEEEES--S-HHHHHHHHHT-TT-SSEEEEEEHHHHHHH--SSSS-SEEEESS----HHHHHHHTTT-S-BPPP------------

Radius of gyration: 29.38 Å; chains: 1; bounding box: 66×34×96 Å

Foldseek 3Di:
DDDDDDDFWKKKFKAAQLFGLWIKTQAAAWFFFQQPAFRLVRLVVQQVVVVPPPVPPPPQQDRDDQDPQLQVQQVVVVHHSRDHDDGRDIRHSDPDRDRNNNMDIGIDDPQQADVQVRNVVSVVCVVVVANIKIWIKGFHGRSDHCVPRPIDGPDIGSDDDDDPVSVVVSVVVVPPDDPDQAEEEEEEADDFDDPVVQVVVCVVVVWQWEDAQQFTGGNNDTPGRHHHGQLVNLLVLRVDPSGNHYYTYHYPVCCVVPNDSDQAHAEYEYQDDDPPPVSVVVNVVRYPHHDYHDPDPPPPDDDDD

pLDDT: mean 84.51, std 15.18, range [28.02, 98.38]